Protein AF-A0A023X050-F1 (afdb_monomer_lite)

Foldseek 3Di:
DDDDDPPDDPPDDPVVVVVVVVVVVVVVVVVVVVVVVVVVVVVVVVVVVVVVVVVVVVVVVVVVVVVVVVVVVVVVVVVVVVVVVVVVVVVVVVVVVVCVVVDPDPPPPPDDDDDYDDDDDDDDDDDDDDDDDDDDDDDDDDPDPPDDDDDDDDDDDDDDDDDDDDDDPDDAQEDPLLVVLCVVLVHDPVPFFQPDDVRYNYVVRSVVRSVVD

Organism: Rubrobacter radiotolerans (NCBI:txid42256)

Secondary structure (DSSP, 8-state):
------------SHHHHHHHHHHHHHHHHHHHHHHHHHHHHHHHHHHHHHHHHHHHHHHHHHHHHHHHHHHHHHHHHHHHHHHHHHHHHHHHHHHHHHHHHH--------------------------------------S--SS-----------------------TTS--B-HHHHHHHHHHT--GGG----SGGGPBPHHHHHHHHT--

Sequence (213 aa):
MAKKDKKKDKAGKSGGDTKAVEKALTKLAKKADKRLEKLEKRSGDVKSLKKQVERLEERNERLAGSIRELREEQERAWDRVVALLEEQELEAEAELEELISSGEGPEAEDDSAGDGPAGTVTSDAGEEGSGTTSAGAEQSMISSWVTGTSGAKDAAPERADEKEGAGTPETPEATEAAARKAEELGVDLSSVEGTGAEGRITVKDVERAASQE

Structure (mmCIF, N/CA/C/O backbone):
data_AF-A0A023X050-F1
#
_entry.id   AF-A0A023X050-F1
#
loop_
_atom_site.group_PDB
_atom_site.id
_atom_site.type_symbol
_atom_site.label_atom_id
_atom_site.label_alt_id
_atom_site.label_comp_id
_atom_site.label_asym_id
_atom_site.label_entity_id
_atom_site.label_seq_id
_atom_site.pdbx_PDB_ins_code
_atom_site.Cartn_x
_atom_site.Cartn_y
_atom_site.Cartn_z
_atom_site.occupancy
_atom_site.B_iso_or_equiv
_atom_site.auth_seq_id
_atom_site.auth_comp_id
_atom_site.auth_asym_id
_atom_site.auth_atom_id
_atom_site.pdbx_PDB_model_num
ATOM 1 N N . MET A 1 1 ? -54.382 27.877 83.502 1.00 45.44 1 MET A N 1
ATOM 2 C CA . MET A 1 1 ? -53.022 27.288 83.469 1.00 45.44 1 MET A CA 1
ATOM 3 C C . MET A 1 1 ? -52.840 26.522 82.165 1.00 45.44 1 MET A C 1
ATOM 5 O O . MET A 1 1 ? -53.819 26.027 81.626 1.00 45.44 1 MET A O 1
ATOM 9 N N . ALA A 1 2 ? -51.634 26.591 81.605 1.00 50.34 2 ALA A N 1
ATOM 10 C CA . ALA A 1 2 ? -51.343 26.648 80.174 1.00 50.34 2 ALA A CA 1
ATOM 11 C C . ALA A 1 2 ? -51.404 25.319 79.392 1.00 50.34 2 ALA A C 1
ATOM 13 O O . ALA A 1 2 ? -51.362 24.225 79.947 1.00 50.34 2 ALA A O 1
ATOM 14 N N . LYS A 1 3 ? -51.520 25.488 78.069 1.00 50.59 3 LYS A N 1
ATOM 15 C CA . LYS A 1 3 ? -51.687 24.491 77.005 1.00 50.59 3 LYS A CA 1
ATOM 16 C C . LYS A 1 3 ? -50.543 23.467 76.970 1.00 50.59 3 LYS A C 1
ATOM 18 O O . LYS A 1 3 ? -49.380 23.802 77.149 1.00 50.59 3 LYS A O 1
ATOM 23 N N . LYS A 1 4 ? -50.901 22.212 76.695 1.00 51.34 4 LYS A N 1
ATOM 24 C CA . LYS A 1 4 ? -49.992 21.071 76.539 1.00 51.34 4 LYS A CA 1
ATOM 25 C C . LYS A 1 4 ? -49.455 21.066 75.101 1.00 51.34 4 LYS A C 1
ATOM 27 O O . LYS A 1 4 ? -50.141 20.608 74.189 1.00 51.34 4 LYS A O 1
ATOM 32 N N . ASP A 1 5 ? -48.257 21.606 74.899 1.00 57.69 5 ASP A N 1
ATOM 33 C CA . ASP A 1 5 ? -47.577 21.619 73.601 1.00 57.69 5 ASP A CA 1
ATOM 34 C C . ASP A 1 5 ? -47.157 20.205 73.187 1.00 57.69 5 ASP A C 1
ATOM 36 O O . ASP A 1 5 ? -46.194 19.621 73.684 1.00 57.69 5 ASP A O 1
ATOM 40 N N . LYS A 1 6 ? -47.908 19.630 72.246 1.00 53.41 6 LYS A N 1
ATOM 41 C CA . LYS A 1 6 ? -47.598 18.351 71.606 1.00 53.41 6 LYS A CA 1
ATOM 42 C C . LYS A 1 6 ? -46.624 18.618 70.456 1.00 53.41 6 LYS A C 1
ATOM 44 O O . LYS A 1 6 ? -47.028 18.750 69.302 1.00 53.41 6 LYS A O 1
ATOM 49 N N . LYS A 1 7 ? -45.333 18.733 70.779 1.00 54.19 7 LYS A N 1
ATOM 50 C CA . LYS A 1 7 ? -44.246 18.807 69.794 1.00 54.19 7 LYS A CA 1
ATOM 51 C C . LYS A 1 7 ? -44.190 17.465 69.055 1.00 54.19 7 LYS A C 1
ATOM 53 O O . LYS A 1 7 ? -43.776 16.453 69.601 1.00 54.19 7 LYS A O 1
ATOM 58 N N . LYS A 1 8 ? -44.741 17.436 67.842 1.00 53.44 8 LYS A N 1
ATOM 59 C CA . LYS A 1 8 ? -44.732 16.269 66.958 1.00 53.44 8 LYS A CA 1
ATOM 60 C C . LYS A 1 8 ? -43.386 16.262 66.242 1.00 53.44 8 LYS A C 1
ATOM 62 O O . LYS A 1 8 ? -43.186 17.036 65.306 1.00 53.44 8 LYS A O 1
ATOM 67 N N . ASP A 1 9 ? -42.471 15.429 66.716 1.00 50.03 9 ASP A N 1
ATOM 68 C CA . ASP A 1 9 ? -41.161 15.226 66.110 1.00 50.03 9 ASP A CA 1
ATOM 69 C C . ASP A 1 9 ? -41.322 14.789 64.645 1.00 50.03 9 ASP A C 1
ATOM 71 O O . ASP A 1 9 ? -41.745 13.676 64.337 1.00 50.03 9 ASP A O 1
ATOM 75 N N . LYS A 1 10 ? -41.006 15.690 63.707 1.00 52.16 10 LYS A N 1
ATOM 76 C CA . LYS A 1 10 ? -40.825 15.369 62.283 1.00 52.16 10 LYS A CA 1
ATOM 77 C C . LYS A 1 10 ? -39.424 14.780 62.078 1.00 52.16 10 LYS A C 1
ATOM 79 O O . LYS A 1 10 ? -38.609 15.338 61.352 1.00 52.16 10 LYS A O 1
ATOM 84 N N . ALA A 1 11 ? -39.136 13.650 62.712 1.00 52.84 11 ALA A N 1
ATOM 85 C CA . ALA A 1 11 ? -37.979 12.827 62.379 1.00 52.84 11 ALA A CA 1
ATOM 86 C C . ALA A 1 11 ? -38.426 11.793 61.335 1.00 52.84 11 ALA A C 1
ATOM 88 O O . ALA A 1 11 ? -38.954 10.745 61.688 1.00 52.84 11 ALA A O 1
ATOM 89 N N . GLY A 1 12 ? -38.323 12.104 60.038 1.00 51.28 12 GLY A N 1
ATOM 90 C CA . GLY A 1 12 ? -38.784 11.130 59.038 1.00 51.28 12 GLY A CA 1
ATOM 91 C C . GLY A 1 12 ? -38.659 11.467 57.555 1.00 51.28 12 GLY A C 1
ATOM 92 O O . GLY A 1 12 ? -39.432 10.913 56.780 1.00 51.28 12 GLY A O 1
ATOM 93 N N . LYS A 1 13 ? -37.748 12.353 57.119 1.00 50.97 13 LYS A N 1
ATOM 94 C CA . LYS A 1 13 ? -37.594 12.643 55.673 1.00 50.97 13 LYS A CA 1
ATOM 95 C C . LYS A 1 13 ? -36.182 12.493 55.088 1.00 50.97 13 LYS A C 1
ATOM 97 O O . LYS A 1 13 ? -36.055 12.475 53.873 1.00 50.97 13 LYS A O 1
ATOM 102 N N . SER A 1 14 ? -35.150 12.252 55.898 1.00 54.41 14 SER A N 1
ATOM 103 C CA . SER A 1 14 ? -33.761 12.088 55.422 1.00 54.41 14 SER A CA 1
ATOM 104 C C . SER A 1 14 ? -33.451 10.736 54.756 1.00 54.41 14 SER A C 1
ATOM 106 O O . SER A 1 14 ? -32.406 10.591 54.134 1.00 54.41 14 SER A O 1
ATOM 108 N N . GLY A 1 15 ? -34.343 9.741 54.846 1.00 56.88 15 GLY A N 1
ATOM 109 C CA . GLY A 1 15 ? -34.139 8.416 54.236 1.00 56.88 15 GLY A CA 1
ATOM 110 C C . GLY A 1 15 ? -34.481 8.320 52.740 1.00 56.88 15 GLY A C 1
ATOM 111 O O . GLY A 1 15 ? -34.184 7.306 52.112 1.00 56.88 15 GLY A O 1
ATOM 112 N N . GLY A 1 16 ? -35.141 9.334 52.165 1.00 62.56 16 GLY A N 1
ATOM 113 C CA . GLY A 1 16 ? -35.484 9.368 50.736 1.00 62.56 16 GLY A CA 1
ATOM 114 C C . GLY A 1 16 ? -34.312 9.813 49.860 1.00 62.56 16 GLY A C 1
ATOM 115 O O . GLY A 1 16 ? -34.036 9.198 48.829 1.00 62.56 16 GLY A O 1
ATOM 116 N N . ASP A 1 17 ? -33.586 10.832 50.318 1.00 71.06 17 ASP A N 1
ATOM 117 C CA . ASP A 1 17 ? -32.465 11.424 49.587 1.00 71.06 17 ASP A CA 1
ATOM 118 C C . ASP A 1 17 ? -31.253 10.482 49.553 1.00 71.06 17 ASP A C 1
ATOM 120 O O . ASP A 1 17 ? -30.602 10.338 48.520 1.00 71.06 17 ASP A O 1
ATOM 124 N N . THR A 1 18 ? -31.004 9.731 50.630 1.00 82.00 18 THR A N 1
ATOM 125 C CA . THR A 1 18 ? -29.921 8.735 50.682 1.00 82.00 18 THR A CA 1
ATOM 126 C C . THR A 1 18 ? -30.159 7.555 49.737 1.00 82.00 18 THR A C 1
ATOM 128 O O . THR A 1 18 ? -29.236 7.141 49.038 1.00 82.00 18 THR A O 1
ATOM 131 N N . LYS A 1 19 ? -31.402 7.068 49.612 1.00 84.25 19 LYS A N 1
ATOM 132 C CA . LYS A 1 19 ? -31.764 6.018 48.638 1.00 84.25 19 LYS A CA 1
ATOM 133 C C . LYS A 1 19 ? -31.638 6.489 47.189 1.00 84.25 19 LYS A C 1
ATOM 135 O O . LYS A 1 19 ? -31.270 5.708 46.310 1.00 84.25 19 LYS A O 1
ATOM 140 N N . ALA A 1 20 ? -31.951 7.756 46.917 1.00 88.5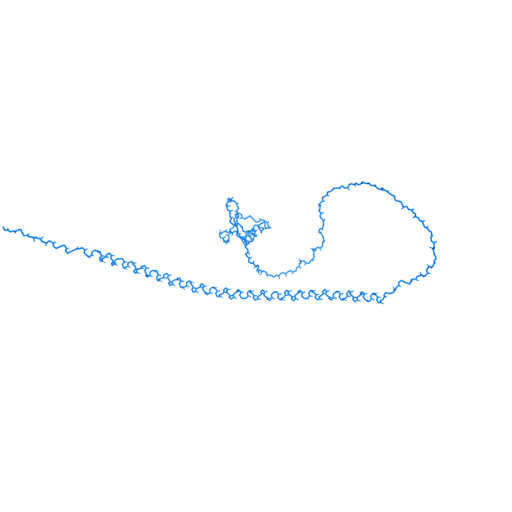0 20 ALA A N 1
ATOM 141 C CA . ALA A 1 20 ? -31.765 8.340 45.592 1.00 88.50 20 ALA A CA 1
ATOM 142 C C . ALA A 1 20 ? -30.275 8.430 45.227 1.00 88.50 20 ALA A C 1
ATOM 144 O O . ALA A 1 20 ? -29.896 8.062 44.112 1.00 88.50 20 ALA A O 1
ATOM 145 N N . VAL A 1 21 ? -29.434 8.839 46.183 1.00 89.50 21 VAL A N 1
ATOM 146 C CA . VAL A 1 21 ? -27.972 8.867 46.034 1.00 89.50 21 VAL A CA 1
ATOM 147 C C . VAL A 1 21 ? -27.412 7.459 45.817 1.00 89.50 21 VAL A C 1
ATOM 149 O O . VAL A 1 21 ? -26.660 7.247 44.872 1.00 89.50 21 VAL A O 1
ATOM 152 N N . GLU A 1 22 ? -27.837 6.463 46.593 1.00 91.38 22 GLU A N 1
ATOM 153 C CA . GLU A 1 22 ? -27.413 5.064 46.431 1.00 91.38 22 GLU A CA 1
ATOM 154 C C . GLU A 1 22 ? -27.801 4.496 45.050 1.00 91.38 22 GLU A C 1
ATOM 156 O O . GLU A 1 22 ? -26.997 3.870 44.350 1.00 91.38 22 GLU A O 1
ATOM 161 N N . LYS A 1 23 ? -29.016 4.798 44.573 1.00 93.44 23 LYS A N 1
ATOM 162 C CA . LYS A 1 23 ? -29.461 4.430 43.220 1.00 93.44 23 LYS A CA 1
ATOM 163 C C . LYS A 1 23 ? -28.661 5.145 42.124 1.00 93.44 23 LYS A C 1
ATOM 165 O O . LYS A 1 23 ? -28.445 4.578 41.052 1.00 93.44 23 LYS A O 1
ATOM 170 N N . ALA A 1 24 ? -28.239 6.386 42.354 1.00 93.25 24 ALA A N 1
ATOM 171 C CA . ALA A 1 24 ? -27.382 7.114 41.424 1.00 93.25 24 ALA A CA 1
ATOM 172 C C . ALA A 1 24 ? -25.968 6.516 41.387 1.00 93.25 24 ALA A C 1
ATOM 174 O O . ALA A 1 24 ? -25.453 6.261 40.299 1.00 93.25 24 ALA A O 1
ATOM 175 N N . LEU A 1 25 ? -25.386 6.208 42.550 1.00 94.44 25 LEU A N 1
ATOM 176 C CA . LEU A 1 25 ? -24.070 5.580 42.674 1.00 94.44 25 LEU A CA 1
ATOM 177 C C . LEU A 1 25 ? -24.031 4.208 41.997 1.00 94.44 25 LEU A C 1
ATOM 179 O O . LEU A 1 25 ? -23.133 3.946 41.203 1.00 94.44 25 LEU A O 1
ATOM 183 N N . THR A 1 26 ? -25.045 3.364 42.204 1.00 96.19 26 THR A N 1
ATOM 184 C CA . THR A 1 26 ? -25.125 2.050 41.538 1.00 96.19 26 THR A CA 1
ATOM 185 C C . THR A 1 26 ? -25.268 2.161 40.018 1.00 96.19 26 THR A C 1
ATOM 187 O O . THR A 1 26 ? -24.664 1.384 39.279 1.00 96.19 26 THR A O 1
ATOM 190 N N . LYS A 1 27 ? -26.030 3.138 39.508 1.00 97.19 27 LYS A N 1
ATOM 191 C CA . LYS A 1 27 ? -26.092 3.415 38.060 1.00 97.19 27 LYS A CA 1
ATOM 192 C C . LYS A 1 27 ? -24.752 3.898 37.513 1.00 97.19 27 LYS A C 1
ATOM 194 O O . LYS A 1 27 ? -24.383 3.523 36.401 1.00 97.19 27 LYS A O 1
ATO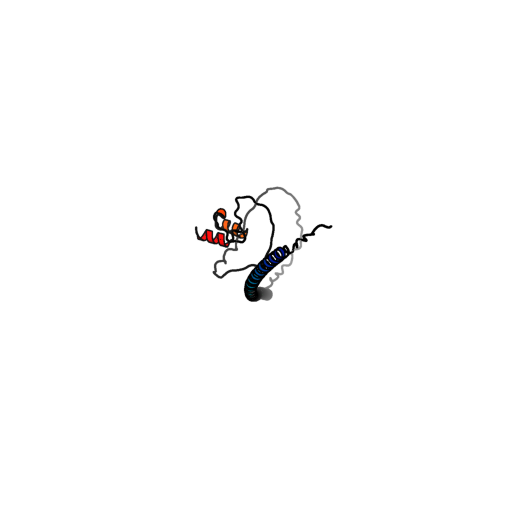M 199 N N . LEU A 1 28 ? -24.054 4.743 38.265 1.00 97.00 28 LEU A N 1
ATOM 200 C CA . LEU A 1 28 ? -22.769 5.299 37.865 1.00 97.00 28 LEU A CA 1
ATOM 201 C C . LEU A 1 28 ? -21.680 4.220 37.862 1.00 97.00 28 LEU A C 1
ATOM 203 O O . LEU A 1 28 ? -20.930 4.155 36.893 1.00 97.00 28 LEU A O 1
ATOM 207 N N . ALA A 1 29 ? -21.688 3.314 38.844 1.00 95.56 29 ALA A N 1
ATOM 208 C CA . ALA A 1 29 ? -20.850 2.115 38.873 1.00 95.56 29 ALA A CA 1
ATOM 209 C C . ALA A 1 29 ? -21.084 1.235 37.634 1.00 95.56 29 ALA A C 1
ATOM 211 O O . ALA A 1 29 ? -20.166 1.033 36.849 1.00 95.56 29 ALA A O 1
ATOM 212 N N . LYS A 1 30 ? -22.341 0.868 37.336 1.00 97.62 30 LYS A N 1
ATOM 213 C CA . LYS A 1 30 ? -22.678 0.099 36.117 1.00 97.62 30 LYS A CA 1
ATOM 214 C C . LYS A 1 30 ? -22.234 0.792 34.827 1.00 97.62 30 LYS A C 1
ATOM 216 O O . LYS A 1 30 ? -21.848 0.146 33.853 1.00 97.62 30 LYS A O 1
ATOM 221 N N . LYS A 1 31 ? -22.330 2.125 34.779 1.00 97.06 31 LYS A N 1
ATOM 222 C CA . LYS A 1 31 ? -21.865 2.911 33.631 1.00 97.06 31 LYS A CA 1
ATOM 223 C C . LYS A 1 31 ? -20.338 2.901 33.533 1.00 97.06 31 LYS A C 1
ATOM 225 O O . LYS A 1 31 ? -19.835 2.883 32.413 1.00 97.06 31 LYS A O 1
ATOM 230 N N . ALA A 1 32 ? -19.624 2.929 34.657 1.00 96.94 32 ALA A N 1
ATOM 231 C CA . ALA A 1 32 ? -18.171 2.812 34.699 1.00 96.94 32 ALA A CA 1
ATOM 232 C C . ALA A 1 32 ? -17.718 1.433 34.199 1.00 96.94 32 ALA A C 1
ATOM 234 O O . ALA A 1 32 ? -16.898 1.391 33.287 1.00 96.94 32 ALA A O 1
ATOM 235 N N . ASP A 1 33 ? -18.348 0.347 34.658 1.00 97.38 33 ASP A N 1
ATOM 236 C CA . ASP A 1 33 ? -18.048 -1.023 34.207 1.00 97.38 33 ASP A CA 1
ATOM 237 C C . ASP A 1 33 ? -18.219 -1.160 32.690 1.00 97.38 33 ASP A C 1
ATOM 239 O O . ASP A 1 33 ? -17.316 -1.589 31.977 1.00 97.38 33 ASP A O 1
ATOM 243 N N . LYS A 1 34 ? -19.344 -0.664 32.155 1.00 97.00 34 LYS A N 1
ATOM 244 C CA . LYS A 1 34 ? -19.600 -0.676 30.706 1.00 97.00 34 LYS A CA 1
ATOM 245 C C . LYS A 1 34 ? -18.608 0.183 29.914 1.00 97.00 34 LYS A C 1
ATOM 247 O O . LYS A 1 34 ? -18.379 -0.060 28.730 1.00 97.00 34 LYS A O 1
ATOM 252 N N . ARG A 1 35 ? -18.061 1.246 30.513 1.00 96.69 35 ARG A N 1
ATOM 253 C CA . ARG A 1 35 ? -16.994 2.039 29.879 1.00 96.69 35 ARG A CA 1
ATOM 254 C C . ARG A 1 35 ? -15.668 1.289 29.913 1.00 96.69 35 ARG A C 1
ATOM 256 O O . ARG A 1 35 ? -14.955 1.372 28.922 1.00 96.69 35 ARG A O 1
ATOM 263 N N . LEU A 1 36 ? -15.378 0.563 30.989 1.00 96.00 36 LEU A N 1
ATOM 264 C CA . LEU A 1 36 ? -14.179 -0.258 31.135 1.00 96.00 36 LEU A CA 1
ATOM 265 C C . LEU A 1 36 ? -14.163 -1.372 30.078 1.00 96.00 36 LEU A C 1
ATOM 267 O O . LEU A 1 36 ? -13.235 -1.420 29.279 1.00 96.00 36 LEU A O 1
ATOM 271 N N . GLU A 1 37 ? -15.257 -2.125 29.941 1.00 96.31 37 GLU A N 1
ATOM 272 C CA . GLU A 1 37 ? -15.425 -3.150 28.896 1.00 96.31 37 GLU A CA 1
ATOM 273 C C . GLU A 1 37 ? -15.216 -2.574 27.478 1.00 96.31 37 GLU A C 1
ATOM 275 O O . GLU A 1 37 ? -14.510 -3.134 26.637 1.00 96.31 37 GLU A O 1
ATOM 280 N N . LYS A 1 38 ? -15.785 -1.390 27.199 1.00 95.75 38 LYS A N 1
ATOM 281 C CA . LYS A 1 38 ? -15.581 -0.704 25.911 1.00 95.75 38 LYS A CA 1
ATOM 282 C C . LYS A 1 38 ? -14.132 -0.275 25.690 1.00 95.75 38 LYS A C 1
ATOM 284 O O . LYS A 1 38 ? -13.679 -0.289 24.547 1.00 95.75 38 LYS A O 1
ATOM 289 N N . LEU A 1 39 ? -13.437 0.170 26.735 1.00 95.94 39 LEU A N 1
ATOM 290 C CA . LEU A 1 39 ? -12.030 0.559 26.648 1.00 95.94 39 LEU A CA 1
ATOM 291 C C . LEU A 1 39 ? -11.140 -0.659 26.409 1.00 95.94 39 LEU A C 1
ATOM 293 O O . LEU A 1 39 ? -10.244 -0.578 25.575 1.00 95.94 39 LEU A O 1
ATOM 297 N N . GLU A 1 40 ? -11.428 -1.789 27.051 1.00 94.56 40 GLU A N 1
ATOM 298 C CA . GLU A 1 40 ? -10.726 -3.049 26.805 1.00 94.56 40 GLU A CA 1
ATOM 299 C C . GLU A 1 40 ? -10.892 -3.501 25.356 1.00 94.56 40 GLU A C 1
ATOM 301 O O . GLU A 1 40 ? -9.890 -3.752 24.682 1.00 94.56 40 GLU A O 1
ATOM 306 N N . LYS A 1 41 ? -12.124 -3.492 24.828 1.00 95.69 41 LYS A N 1
ATOM 307 C CA . LYS A 1 41 ? -12.370 -3.817 23.416 1.00 95.69 41 LYS A CA 1
ATOM 308 C C . LYS A 1 41 ? -11.593 -2.896 22.475 1.00 95.69 41 LYS A C 1
ATOM 310 O O . LYS A 1 41 ? -10.842 -3.375 21.631 1.00 95.69 41 LYS A O 1
ATOM 315 N N . ARG A 1 42 ? -11.699 -1.578 22.677 1.00 96.25 42 ARG A N 1
ATOM 316 C CA . ARG A 1 42 ? -10.953 -0.587 21.884 1.00 96.25 42 ARG A CA 1
ATOM 317 C C . ARG A 1 42 ? -9.443 -0.784 21.992 1.00 96.25 42 ARG A C 1
ATOM 319 O O . ARG A 1 42 ? -8.742 -0.583 21.011 1.00 96.25 42 ARG A O 1
ATOM 326 N N . SER A 1 43 ? -8.930 -1.186 23.153 1.00 94.94 43 SER A N 1
ATOM 327 C CA . SER A 1 43 ? -7.505 -1.486 23.314 1.00 94.94 43 SER A CA 1
ATOM 328 C C . SER A 1 43 ? -7.074 -2.693 22.472 1.00 94.94 43 SER A C 1
ATOM 330 O O . SER A 1 43 ? -5.969 -2.698 21.932 1.00 94.94 43 SER A O 1
ATOM 332 N N . GLY A 1 44 ? -7.952 -3.690 22.314 1.00 94.50 44 GLY A N 1
ATOM 333 C CA . GLY A 1 44 ? -7.760 -4.811 21.395 1.00 94.50 44 GLY A CA 1
ATOM 334 C C . GLY A 1 44 ? -7.729 -4.354 19.938 1.00 94.50 44 GLY A C 1
ATOM 335 O O . GLY A 1 44 ? -6.795 -4.696 19.212 1.00 94.50 44 GLY A O 1
ATOM 336 N N . ASP A 1 45 ? -8.682 -3.508 19.542 1.00 97.31 45 ASP A N 1
ATOM 337 C CA . ASP A 1 45 ? -8.743 -2.935 18.192 1.00 97.31 45 ASP A CA 1
ATOM 338 C C . ASP A 1 45 ? -7.476 -2.122 17.873 1.00 97.31 45 ASP A C 1
ATOM 340 O O . ASP A 1 45 ? -6.861 -2.310 16.825 1.00 97.31 45 ASP A O 1
ATOM 344 N N . VAL A 1 46 ? -7.013 -1.285 18.812 1.00 96.94 46 VAL A N 1
ATOM 345 C CA . VAL A 1 46 ? -5.767 -0.505 18.680 1.00 96.94 46 VAL A CA 1
ATOM 346 C C . VAL A 1 46 ? -4.547 -1.413 18.508 1.00 96.94 46 VAL A C 1
ATOM 348 O O . VAL A 1 46 ? -3.681 -1.120 17.686 1.00 96.94 46 VAL A O 1
ATOM 351 N N . LYS A 1 47 ? -4.467 -2.539 19.229 1.00 96.50 47 LYS A N 1
ATOM 352 C CA . LYS A 1 47 ? -3.378 -3.517 19.048 1.00 96.50 47 LYS A CA 1
ATOM 353 C C . LYS A 1 47 ? -3.423 -4.169 17.664 1.00 96.50 47 LYS A C 1
ATOM 355 O O . LYS A 1 47 ? -2.377 -4.328 17.038 1.00 96.50 47 LYS A O 1
ATOM 360 N N . SER A 1 48 ? -4.613 -4.525 17.180 1.00 96.94 48 SER A N 1
ATOM 361 C CA . SER A 1 48 ? -4.788 -5.087 15.835 1.00 96.94 48 SER A CA 1
ATOM 362 C C . SER A 1 48 ? -4.398 -4.084 14.747 1.00 96.94 48 SER A C 1
ATOM 364 O O . SER A 1 48 ? -3.643 -4.433 13.839 1.00 96.94 48 SER A O 1
ATOM 366 N N . LEU A 1 49 ? -4.842 -2.830 14.878 1.00 97.88 49 LEU A N 1
ATOM 367 C CA . LEU A 1 49 ? -4.479 -1.737 13.974 1.00 97.88 49 LEU A CA 1
ATOM 368 C C . LEU A 1 49 ? -2.970 -1.489 13.977 1.00 97.88 49 LEU A C 1
ATOM 370 O O . LEU A 1 49 ? -2.379 -1.392 12.909 1.00 97.88 49 LEU A O 1
ATOM 374 N N . LYS A 1 50 ? -2.317 -1.482 15.146 1.00 97.88 50 LYS A N 1
ATOM 375 C CA . LYS A 1 50 ? -0.854 -1.351 15.234 1.00 97.88 50 LYS A CA 1
ATOM 376 C C . LYS A 1 50 ? -0.133 -2.451 14.446 1.00 97.88 50 LYS A C 1
ATOM 378 O O . LYS A 1 50 ? 0.773 -2.152 13.680 1.00 97.88 50 LYS A O 1
ATOM 383 N N . LYS A 1 51 ? -0.584 -3.705 14.566 1.00 98.12 51 LYS A N 1
ATOM 384 C CA . LYS A 1 51 ? -0.041 -4.832 13.787 1.00 98.12 51 LYS A CA 1
ATOM 385 C C . LYS A 1 51 ? -0.350 -4.724 12.286 1.00 98.12 51 LYS A C 1
ATOM 387 O O . LYS A 1 51 ? 0.379 -5.252 11.452 1.00 98.12 51 LYS A O 1
ATOM 392 N N . GLN A 1 52 ? -1.472 -4.110 11.905 1.00 97.88 52 GLN A N 1
ATOM 393 C CA . GLN A 1 52 ? -1.769 -3.821 10.499 1.00 97.88 52 GLN A CA 1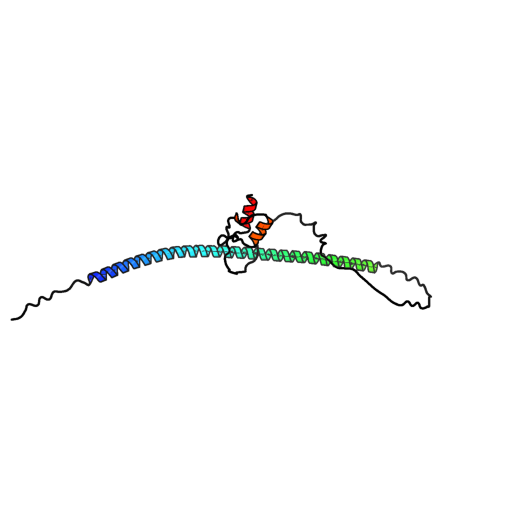
ATOM 394 C C . GLN A 1 52 ? -0.849 -2.736 9.939 1.00 97.88 52 GLN A C 1
ATOM 396 O O . GLN A 1 52 ? -0.344 -2.929 8.840 1.00 97.88 52 GLN A O 1
ATOM 401 N N . VAL A 1 53 ? -0.603 -1.661 10.692 1.00 98.00 53 VAL A N 1
ATOM 402 C CA . VAL A 1 53 ? 0.330 -0.589 10.314 1.00 98.00 53 VAL A CA 1
ATOM 403 C C . VAL A 1 53 ? 1.737 -1.145 10.110 1.00 98.00 53 VAL A C 1
ATOM 405 O O . VAL A 1 53 ? 2.289 -0.953 9.038 1.00 98.00 53 VAL A O 1
ATOM 408 N N . GLU A 1 54 ? 2.244 -1.945 11.049 1.00 98.00 54 GLU A N 1
ATOM 409 C CA . GLU A 1 54 ? 3.558 -2.603 10.935 1.00 98.00 54 GLU A CA 1
ATOM 410 C C . GLU A 1 54 ? 3.685 -3.426 9.638 1.00 98.00 54 GLU A C 1
ATOM 412 O O . GLU A 1 54 ? 4.626 -3.262 8.867 1.00 98.00 54 GLU A O 1
ATOM 417 N N . ARG A 1 55 ? 2.675 -4.244 9.308 1.00 98.25 55 ARG A N 1
ATOM 418 C CA . ARG A 1 55 ? 2.663 -5.007 8.043 1.00 98.25 55 ARG A CA 1
ATOM 419 C C . ARG A 1 55 ? 2.589 -4.127 6.795 1.00 98.25 55 ARG A C 1
ATOM 421 O O . ARG A 1 55 ? 3.071 -4.529 5.738 1.00 98.25 55 ARG A O 1
ATOM 428 N N . LEU A 1 56 ? 1.916 -2.980 6.875 1.00 97.94 56 LEU A N 1
ATOM 429 C CA . LEU A 1 56 ? 1.837 -2.036 5.760 1.00 97.94 56 LEU A CA 1
ATOM 430 C C . LEU A 1 56 ? 3.167 -1.315 5.557 1.00 97.94 56 LEU A C 1
ATOM 432 O O . LEU A 1 56 ? 3.575 -1.148 4.413 1.00 97.94 56 LEU A O 1
ATOM 436 N N . GLU A 1 57 ? 3.847 -0.947 6.639 1.00 97.94 57 GLU A N 1
ATOM 437 C CA . GLU A 1 57 ? 5.186 -0.358 6.606 1.00 97.94 57 GLU A CA 1
ATOM 438 C C . GLU A 1 57 ? 6.187 -1.327 5.966 1.00 97.94 57 GLU A C 1
ATOM 440 O O . GLU A 1 57 ? 6.840 -0.956 4.994 1.00 97.94 57 GLU A O 1
ATOM 445 N N . GLU A 1 58 ? 6.204 -2.597 6.389 1.00 98.25 58 GLU A N 1
ATOM 446 C CA . GLU A 1 58 ? 7.039 -3.635 5.764 1.00 98.25 58 GLU A CA 1
ATOM 447 C C . GLU A 1 58 ? 6.754 -3.794 4.263 1.00 98.25 58 GLU A C 1
ATOM 449 O O . GLU A 1 58 ? 7.663 -3.957 3.447 1.00 98.25 58 GLU A O 1
ATOM 454 N N . ARG A 1 59 ? 5.475 -3.766 3.864 1.00 98.06 59 ARG A N 1
ATOM 455 C CA . ARG A 1 59 ? 5.101 -3.878 2.449 1.00 98.06 59 ARG A CA 1
ATOM 456 C C . ARG A 1 59 ? 5.531 -2.648 1.653 1.00 98.06 59 ARG A C 1
ATOM 458 O O . ARG A 1 59 ? 5.997 -2.806 0.529 1.00 98.06 59 ARG A O 1
ATOM 465 N N . ASN A 1 60 ? 5.380 -1.453 2.217 1.00 97.25 60 ASN A N 1
ATOM 466 C CA . ASN A 1 60 ? 5.813 -0.213 1.580 1.00 97.25 60 ASN A CA 1
ATOM 467 C C . ASN A 1 60 ? 7.333 -0.185 1.403 1.00 97.25 60 ASN A C 1
ATOM 469 O O . ASN A 1 60 ? 7.803 0.228 0.348 1.00 97.25 60 ASN A O 1
ATOM 473 N N . GLU A 1 61 ? 8.095 -0.679 2.380 1.00 98.31 61 GLU A N 1
ATOM 474 C CA . GLU A 1 61 ? 9.550 -0.795 2.272 1.00 98.31 61 GLU A CA 1
ATOM 475 C C . GLU A 1 61 ? 9.962 -1.754 1.147 1.00 98.31 61 GLU A C 1
ATOM 477 O O . GLU A 1 61 ? 10.819 -1.416 0.331 1.00 98.31 61 GLU A O 1
ATOM 482 N N . ARG A 1 62 ? 9.296 -2.911 1.030 1.00 97.88 62 ARG A N 1
ATOM 483 C CA . ARG A 1 62 ? 9.530 -3.846 -0.085 1.00 97.88 62 ARG A CA 1
ATOM 484 C C . ARG A 1 62 ? 9.237 -3.213 -1.439 1.00 97.88 62 ARG A C 1
ATOM 486 O O . ARG A 1 62 ? 10.063 -3.309 -2.338 1.00 97.88 62 ARG A O 1
ATOM 493 N N . LEU A 1 63 ? 8.089 -2.548 -1.575 1.00 97.88 63 LEU A N 1
ATOM 494 C CA . LEU A 1 63 ? 7.720 -1.867 -2.818 1.00 97.88 63 LEU A CA 1
ATOM 495 C C . LEU A 1 63 ? 8.713 -0.752 -3.165 1.00 97.88 63 LEU A C 1
ATOM 497 O O . LEU A 1 63 ? 9.115 -0.632 -4.318 1.00 97.88 63 LEU A O 1
ATOM 501 N N . ALA A 1 64 ? 9.158 0.026 -2.177 1.00 97.44 64 ALA A N 1
ATOM 502 C CA . ALA A 1 64 ? 10.191 1.038 -2.376 1.00 97.44 64 ALA A CA 1
ATOM 503 C C . ALA A 1 64 ? 11.524 0.420 -2.836 1.00 97.44 64 ALA A C 1
ATOM 505 O O . ALA A 1 64 ? 12.216 1.009 -3.665 1.00 97.44 64 ALA A O 1
ATOM 506 N N . GLY A 1 65 ? 11.864 -0.772 -2.334 1.00 97.94 65 GLY A N 1
ATOM 507 C CA . GLY A 1 65 ? 12.985 -1.576 -2.821 1.00 97.94 65 GLY A CA 1
ATOM 508 C C . GLY A 1 65 ? 12.842 -1.944 -4.297 1.00 97.94 65 GLY A C 1
ATOM 509 O O . GLY A 1 65 ? 13.708 -1.587 -5.090 1.00 97.94 65 GLY A O 1
ATOM 510 N N . SER A 1 66 ? 11.720 -2.559 -4.683 1.00 97.44 66 SER A N 1
ATOM 511 C CA . SER A 1 66 ? 11.467 -2.959 -6.075 1.00 97.44 66 SER A CA 1
ATOM 512 C C . SER A 1 66 ? 11.449 -1.776 -7.048 1.00 97.44 66 SER A C 1
ATOM 514 O O . SER A 1 66 ? 11.954 -1.883 -8.160 1.00 97.44 66 SER A O 1
ATOM 516 N N . ILE A 1 67 ? 10.914 -0.619 -6.638 1.00 97.94 67 ILE A N 1
ATOM 517 C CA . ILE A 1 67 ? 10.951 0.604 -7.459 1.00 97.94 67 ILE A CA 1
ATOM 518 C C . ILE A 1 67 ? 12.394 1.073 -7.683 1.00 97.94 67 ILE A C 1
ATOM 520 O O . ILE A 1 67 ? 12.719 1.542 -8.773 1.00 97.94 67 ILE A O 1
ATOM 524 N N . ARG A 1 68 ? 13.258 0.969 -6.665 1.00 97.00 68 ARG A N 1
ATOM 525 C CA . ARG A 1 68 ? 14.673 1.335 -6.788 1.00 97.00 68 ARG A CA 1
ATOM 526 C C . ARG A 1 68 ? 15.392 0.405 -7.760 1.00 97.00 68 ARG A C 1
ATOM 528 O O . ARG A 1 68 ? 16.030 0.901 -8.678 1.00 97.00 68 ARG A O 1
ATOM 535 N N . GLU A 1 69 ? 15.223 -0.905 -7.595 1.00 97.94 69 GLU A N 1
ATOM 536 C CA . GLU A 1 69 ? 15.804 -1.916 -8.490 1.00 97.94 69 GLU A CA 1
ATOM 537 C C . GLU A 1 69 ? 15.379 -1.681 -9.943 1.00 97.94 69 GLU A C 1
ATOM 539 O O . GLU A 1 69 ? 16.231 -1.583 -10.822 1.00 97.94 69 GLU A O 1
ATOM 544 N N . LEU A 1 70 ? 14.081 -1.469 -10.187 1.00 98.38 70 LEU A N 1
ATOM 545 C CA . LEU A 1 70 ? 13.567 -1.202 -11.530 1.00 98.38 70 LEU A CA 1
ATOM 546 C C . LEU A 1 70 ? 14.149 0.084 -12.135 1.00 98.38 70 LEU A C 1
ATOM 548 O O . LEU A 1 70 ? 14.430 0.129 -13.330 1.00 98.38 70 LEU A O 1
ATOM 552 N N . ARG A 1 71 ? 14.345 1.141 -11.335 1.00 97.81 71 ARG A N 1
ATOM 553 C CA . ARG A 1 71 ? 14.985 2.375 -11.818 1.00 97.81 71 ARG A CA 1
ATOM 554 C C . ARG A 1 71 ? 16.446 2.155 -12.191 1.00 97.81 71 ARG A C 1
ATOM 556 O O . ARG A 1 71 ? 16.865 2.648 -13.230 1.00 97.81 71 ARG A O 1
ATOM 563 N N . GLU A 1 72 ? 17.196 1.404 -11.391 1.00 97.88 72 GLU A N 1
ATOM 564 C CA . GLU A 1 72 ? 18.580 1.064 -11.731 1.00 97.88 72 GLU A CA 1
ATOM 565 C C . GLU A 1 72 ? 18.653 0.171 -12.980 1.00 97.88 72 GLU A C 1
ATOM 567 O O . GLU A 1 72 ? 19.566 0.295 -13.790 1.00 97.88 72 GLU A O 1
ATOM 572 N N . GLU A 1 73 ? 17.702 -0.747 -13.168 1.00 97.81 73 GLU A N 1
ATOM 573 C CA . GLU A 1 73 ? 17.593 -1.534 -14.401 1.00 97.81 73 GLU A CA 1
ATOM 574 C C . GLU A 1 73 ? 17.279 -0.662 -15.618 1.00 97.81 73 GLU A C 1
ATOM 576 O O . GLU A 1 73 ? 17.873 -0.871 -16.678 1.00 97.81 73 GLU A O 1
ATOM 581 N N . GLN A 1 74 ? 16.390 0.324 -15.469 1.00 97.12 74 GLN A N 1
ATOM 582 C CA . GLN A 1 74 ? 16.102 1.304 -16.516 1.00 97.12 74 GLN A CA 1
ATOM 583 C C . GLN A 1 74 ? 17.335 2.141 -16.860 1.00 97.12 74 GLN A C 1
ATOM 585 O O . GLN A 1 74 ? 17.622 2.307 -18.038 1.00 97.12 74 GLN A O 1
ATOM 590 N N . GLU A 1 75 ? 18.084 2.625 -15.868 1.00 96.25 75 GLU A N 1
ATOM 591 C CA . GLU A 1 75 ? 19.328 3.378 -16.082 1.00 96.25 75 GLU A CA 1
ATOM 592 C C . GLU A 1 75 ? 20.358 2.536 -16.838 1.00 96.25 75 GLU A C 1
ATOM 594 O O . GLU A 1 75 ? 20.818 2.936 -17.901 1.00 96.25 75 GLU A O 1
ATOM 599 N N . ARG A 1 76 ? 20.595 1.293 -16.401 1.00 97.06 76 ARG A N 1
ATOM 600 C CA . ARG A 1 76 ? 21.479 0.363 -17.122 1.00 97.06 76 ARG A CA 1
ATOM 601 C C . ARG A 1 76 ? 20.998 0.079 -18.543 1.00 97.06 76 ARG A C 1
ATOM 603 O O . ARG A 1 76 ? 21.809 -0.167 -19.429 1.00 97.06 76 ARG A O 1
ATOM 610 N N . ALA A 1 77 ? 19.687 0.021 -18.768 1.00 96.75 77 ALA A N 1
ATOM 611 C CA . ALA A 1 77 ? 19.139 -0.157 -20.107 1.00 96.75 77 ALA A CA 1
ATOM 612 C C . ALA A 1 77 ? 19.379 1.077 -20.984 1.00 96.75 77 ALA A C 1
ATOM 614 O O . ALA A 1 77 ? 19.741 0.909 -22.146 1.00 96.75 77 ALA A O 1
ATOM 615 N N . TRP A 1 78 ? 19.232 2.281 -20.430 1.00 96.31 78 TRP A N 1
ATOM 616 C CA . TRP A 1 78 ? 19.554 3.531 -21.114 1.00 96.31 78 TRP A CA 1
ATOM 617 C C . TRP A 1 78 ? 21.041 3.639 -21.437 1.00 96.31 78 TRP A C 1
ATOM 619 O O . TRP A 1 78 ? 21.365 3.901 -22.590 1.00 96.31 78 TRP A O 1
ATOM 629 N N . ASP A 1 79 ? 21.925 3.336 -20.487 1.00 97.38 79 ASP A N 1
ATOM 630 C CA . ASP A 1 79 ? 23.376 3.332 -20.710 1.00 97.38 79 ASP A CA 1
ATOM 631 C C . ASP A 1 79 ? 23.765 2.392 -21.856 1.00 97.38 79 ASP A C 1
ATOM 633 O O . ASP A 1 79 ? 24.596 2.733 -22.692 1.00 97.38 79 ASP A O 1
ATOM 637 N N . ARG A 1 80 ? 23.122 1.217 -21.950 1.00 96.00 80 ARG A N 1
ATOM 638 C CA . ARG A 1 80 ? 23.334 0.296 -23.078 1.00 96.00 80 ARG A CA 1
ATOM 639 C C . ARG A 1 80 ? 22.900 0.894 -24.413 1.00 96.00 80 ARG A C 1
ATOM 641 O O . ARG A 1 80 ? 23.591 0.697 -25.402 1.00 96.00 80 ARG A O 1
ATOM 648 N N . VAL A 1 81 ? 21.753 1.571 -24.461 1.00 96.31 81 VAL A N 1
ATOM 649 C CA . VAL A 1 81 ? 21.273 2.211 -25.696 1.00 96.31 81 VAL A CA 1
ATOM 650 C C . VAL A 1 81 ? 22.210 3.340 -26.110 1.00 96.31 81 VAL A C 1
ATOM 652 O O . VAL A 1 81 ? 22.553 3.426 -27.282 1.00 96.31 81 VAL A O 1
ATOM 655 N N . VAL A 1 82 ? 22.649 4.166 -25.158 1.00 96.06 82 VAL A N 1
ATOM 656 C CA . VAL A 1 82 ? 23.615 5.242 -25.414 1.00 96.06 82 VAL A CA 1
ATOM 657 C C . VAL A 1 82 ? 24.925 4.666 -25.947 1.00 96.06 82 VAL A C 1
ATOM 659 O O . VAL A 1 82 ? 25.373 5.101 -26.998 1.00 96.06 82 VAL A O 1
ATOM 662 N N . ALA A 1 83 ? 25.472 3.629 -25.307 1.00 94.12 83 ALA A N 1
ATOM 663 C CA . ALA A 1 83 ? 26.703 2.984 -25.762 1.00 94.12 83 ALA A CA 1
ATOM 664 C C . ALA A 1 83 ? 26.590 2.424 -27.191 1.00 94.12 83 ALA A C 1
ATOM 666 O O . ALA A 1 83 ? 27.516 2.576 -27.980 1.00 94.12 83 ALA A O 1
ATOM 667 N N . LEU A 1 84 ? 25.453 1.811 -27.544 1.00 93.25 84 LEU A N 1
ATOM 668 C CA . LEU A 1 84 ? 25.217 1.324 -28.907 1.00 93.25 84 LEU A CA 1
ATOM 669 C C . LEU A 1 84 ? 25.136 2.466 -29.927 1.00 93.25 84 LEU A C 1
ATOM 671 O O . LEU A 1 84 ? 25.586 2.302 -31.053 1.00 93.25 84 LEU A O 1
ATOM 675 N N . LEU A 1 85 ? 24.553 3.610 -29.561 1.00 90.88 85 LEU A N 1
ATOM 676 C CA . LEU A 1 85 ? 24.488 4.772 -30.451 1.00 90.88 85 LEU A CA 1
ATOM 677 C C . LEU A 1 85 ? 25.866 5.413 -30.642 1.00 90.88 85 LEU A C 1
ATOM 679 O O . LEU A 1 85 ? 26.225 5.721 -31.772 1.00 90.88 85 LEU A O 1
ATOM 683 N N . GLU A 1 86 ? 26.649 5.550 -29.571 1.00 90.75 86 GLU A N 1
ATOM 684 C CA . GLU A 1 86 ? 28.029 6.049 -29.645 1.00 90.75 86 GLU A CA 1
ATOM 685 C C . GLU A 1 86 ? 28.922 5.123 -30.489 1.00 90.75 86 GLU A C 1
ATOM 687 O O . GLU A 1 86 ? 29.740 5.601 -31.269 1.00 90.75 86 GLU A O 1
ATOM 692 N N . GLU A 1 87 ? 28.747 3.801 -30.390 1.00 88.19 87 GLU A N 1
ATOM 693 C CA . GLU A 1 87 ? 29.458 2.834 -31.239 1.00 88.19 87 GLU A CA 1
ATOM 694 C C . GLU A 1 87 ? 29.112 3.021 -32.724 1.00 88.19 87 GLU A C 1
ATOM 696 O O . GLU A 1 87 ? 30.015 3.060 -33.555 1.00 88.19 87 GLU A O 1
ATOM 701 N N . GLN A 1 88 ? 27.832 3.224 -33.058 1.00 84.38 88 GLN A N 1
ATOM 702 C CA . GLN A 1 88 ? 27.407 3.514 -34.434 1.00 84.38 88 GLN A CA 1
ATOM 703 C C . GLN A 1 88 ? 27.969 4.844 -34.957 1.00 84.38 88 GLN A C 1
ATOM 705 O O . GLN A 1 88 ? 28.314 4.940 -36.134 1.00 84.38 88 GLN A O 1
ATOM 710 N N . GLU A 1 89 ? 28.070 5.869 -34.106 1.00 83.94 89 GLU A N 1
ATOM 711 C CA . GLU A 1 89 ? 28.688 7.144 -34.484 1.00 83.94 89 GLU A CA 1
ATOM 712 C C . GLU A 1 89 ? 30.188 6.977 -34.761 1.00 83.94 89 GLU A C 1
ATOM 714 O O . GLU A 1 89 ? 30.669 7.463 -35.782 1.00 83.94 89 GLU A O 1
ATOM 719 N N . LEU A 1 90 ? 30.913 6.223 -33.928 1.00 74.94 90 LEU A N 1
ATOM 720 C CA . LEU A 1 90 ? 32.336 5.939 -34.147 1.00 74.94 90 LEU A CA 1
ATOM 721 C C . LEU A 1 90 ? 32.587 5.083 -35.396 1.00 74.94 90 LEU A C 1
ATOM 723 O O . LEU A 1 90 ? 33.554 5.330 -36.116 1.00 74.94 90 LEU A O 1
ATOM 727 N N . GLU A 1 91 ? 31.734 4.091 -35.668 1.00 81.44 91 GLU A N 1
ATOM 728 C CA . GLU A 1 91 ? 31.792 3.300 -36.904 1.00 81.44 91 GLU A CA 1
ATOM 729 C C . GLU A 1 91 ? 31.574 4.191 -38.134 1.00 81.44 91 GLU A C 1
ATOM 731 O O . GLU A 1 91 ? 32.361 4.139 -39.079 1.00 81.44 91 GLU A O 1
ATOM 736 N N . ALA A 1 92 ? 30.568 5.071 -38.100 1.00 76.88 92 ALA A N 1
ATOM 737 C CA . ALA A 1 92 ? 30.292 6.000 -39.191 1.00 76.88 92 ALA A CA 1
ATOM 738 C C . ALA A 1 92 ? 31.427 7.020 -39.401 1.00 76.88 92 ALA A C 1
ATOM 740 O O . ALA A 1 92 ? 31.782 7.326 -40.541 1.00 76.88 92 ALA A O 1
ATOM 741 N N . GLU A 1 93 ? 32.016 7.544 -38.321 1.00 83.38 93 GLU A N 1
ATOM 742 C CA . GLU A 1 93 ? 33.179 8.435 -38.390 1.00 83.38 93 GLU A CA 1
ATOM 743 C C . GLU A 1 93 ? 34.407 7.724 -38.979 1.00 83.38 93 GLU A C 1
ATOM 745 O O . GLU A 1 93 ? 35.098 8.300 -39.823 1.00 83.38 93 GLU A O 1
ATOM 750 N N . ALA A 1 94 ? 34.649 6.465 -38.604 1.00 76.50 94 ALA A N 1
ATOM 751 C CA . ALA A 1 94 ? 35.745 5.664 -39.143 1.00 76.50 94 ALA A CA 1
ATOM 752 C C . ALA A 1 94 ? 35.560 5.343 -40.638 1.00 76.50 94 ALA A C 1
ATOM 754 O O . ALA A 1 94 ? 36.517 5.451 -41.407 1.00 76.50 94 ALA A O 1
ATOM 755 N N . GLU A 1 95 ? 34.340 5.007 -41.073 1.00 81.12 95 GLU A N 1
ATOM 756 C CA . GLU A 1 95 ? 34.015 4.810 -42.495 1.00 81.12 95 GLU A CA 1
ATOM 757 C C . GLU A 1 95 ? 34.219 6.099 -43.310 1.00 81.12 95 GLU A C 1
ATOM 759 O O . GLU A 1 95 ? 34.751 6.067 -44.423 1.00 81.12 95 GLU A O 1
ATOM 764 N N . LEU A 1 96 ? 33.843 7.256 -42.752 1.00 77.19 96 LEU A N 1
ATOM 765 C CA . LEU A 1 96 ? 34.091 8.565 -43.361 1.00 77.19 96 LEU A CA 1
ATOM 766 C C . LEU A 1 96 ? 35.590 8.869 -43.484 1.00 77.19 96 LEU A C 1
ATOM 768 O O . LEU A 1 96 ? 36.020 9.368 -44.525 1.00 77.19 96 LEU A O 1
ATOM 772 N N . GLU A 1 97 ? 36.394 8.564 -42.463 1.00 81.75 97 GLU A N 1
ATOM 773 C CA . GLU A 1 97 ? 37.850 8.739 -42.512 1.00 81.75 97 GLU A CA 1
ATOM 774 C C . GLU A 1 97 ? 38.503 7.800 -43.541 1.00 81.75 97 GLU A C 1
ATOM 776 O O . GLU A 1 97 ? 39.372 8.235 -44.302 1.00 81.75 97 GLU A O 1
ATOM 781 N N . GLU A 1 98 ? 38.044 6.548 -43.64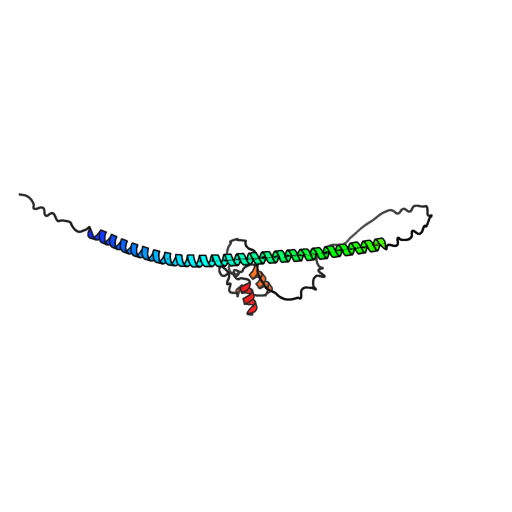9 1.00 81.56 98 GLU A N 1
ATOM 782 C CA . GLU A 1 98 ? 38.488 5.617 -44.692 1.00 81.56 98 GLU A CA 1
ATOM 783 C C . GLU A 1 98 ? 38.126 6.127 -46.095 1.00 81.56 98 GLU A C 1
ATOM 785 O O . GLU A 1 98 ? 38.969 6.098 -46.992 1.00 81.56 98 GLU A O 1
ATOM 790 N N . LEU A 1 99 ? 36.916 6.655 -46.302 1.00 75.88 99 LEU A N 1
ATOM 791 C CA . LEU A 1 99 ? 36.497 7.247 -47.579 1.00 75.88 99 LEU A CA 1
ATOM 792 C C . LEU A 1 99 ? 37.288 8.511 -47.935 1.00 75.88 99 LEU A C 1
ATOM 794 O O . LEU A 1 99 ? 37.648 8.704 -49.093 1.00 75.88 99 LEU A O 1
ATOM 798 N N . ILE A 1 100 ? 37.605 9.364 -46.958 1.00 80.62 100 ILE A N 1
ATOM 799 C CA . ILE A 1 100 ? 38.458 10.542 -47.174 1.00 80.62 100 ILE A CA 1
ATOM 800 C C . ILE A 1 100 ? 39.900 10.115 -47.481 1.00 80.62 100 ILE A C 1
ATOM 802 O O . ILE A 1 100 ? 40.541 10.704 -48.350 1.00 80.62 100 ILE A O 1
ATOM 806 N N . SER A 1 101 ? 40.407 9.076 -46.813 1.00 80.19 101 SER A N 1
ATOM 807 C CA . SER A 1 101 ? 41.750 8.540 -47.053 1.00 80.19 101 SER A CA 1
ATOM 808 C C . SER A 1 101 ? 41.862 7.758 -48.366 1.00 80.19 101 SER A C 1
ATOM 810 O O . SER A 1 101 ? 42.954 7.696 -48.932 1.00 80.19 101 SER A O 1
ATOM 812 N N . SER A 1 102 ? 40.777 7.139 -48.836 1.00 74.25 102 SER A N 1
ATOM 813 C CA . SER A 1 102 ? 40.708 6.404 -50.109 1.00 74.25 102 SER A CA 1
ATOM 814 C C . SER A 1 102 ? 40.233 7.273 -51.276 1.00 74.25 102 SER A C 1
ATOM 816 O O . SER A 1 102 ? 40.306 6.842 -52.423 1.00 74.25 102 SER A O 1
ATOM 818 N N . GLY A 1 103 ? 39.811 8.510 -50.998 1.00 60.84 103 GLY A N 1
ATOM 819 C CA . GLY A 1 103 ? 39.381 9.503 -51.970 1.00 60.84 103 GLY A CA 1
ATOM 820 C C . GLY A 1 103 ? 40.494 9.917 -52.927 1.00 60.84 103 GLY A C 1
ATOM 821 O O . GLY A 1 103 ? 41.182 10.916 -52.718 1.00 60.84 103 GLY A O 1
ATOM 822 N N . GLU A 1 104 ? 40.595 9.167 -54.023 1.00 60.66 104 GLU A N 1
ATOM 823 C CA . GLU A 1 104 ? 40.867 9.670 -55.366 1.00 60.66 104 GLU A CA 1
ATOM 824 C C . GLU A 1 104 ? 40.169 11.025 -55.549 1.00 60.66 104 GLU A C 1
ATOM 826 O O . GLU A 1 104 ? 38.953 11.123 -55.728 1.00 60.66 104 GLU A O 1
ATOM 831 N N . GLY A 1 105 ? 40.954 12.098 -55.454 1.00 50.25 105 GLY A N 1
ATOM 832 C CA . GLY A 1 105 ? 40.507 13.412 -55.885 1.00 50.25 105 GLY A CA 1
ATOM 833 C C . GLY A 1 105 ? 40.187 13.357 -57.380 1.00 50.25 105 GLY A C 1
ATOM 834 O O . GLY A 1 105 ? 40.885 12.652 -58.112 1.00 50.25 105 GLY A O 1
ATOM 835 N N . PRO A 1 106 ? 39.164 14.082 -57.869 1.00 52.69 106 PRO A N 1
ATOM 836 C CA . PRO A 1 106 ? 39.002 14.245 -59.304 1.00 52.69 106 PRO A CA 1
ATOM 837 C C . PRO A 1 106 ? 40.305 14.844 -59.837 1.00 52.69 106 PRO A C 1
ATOM 839 O O . PRO A 1 106 ? 40.700 15.934 -59.413 1.00 52.69 106 PRO A O 1
ATOM 842 N N . GLU A 1 107 ? 41.002 14.108 -60.705 1.00 51.19 107 GLU A N 1
ATOM 843 C CA . GLU A 1 107 ? 42.146 14.650 -61.422 1.00 51.19 107 GLU A CA 1
ATOM 844 C C . GLU A 1 107 ? 41.661 15.916 -62.127 1.00 51.19 107 GLU A C 1
ATOM 846 O O . GLU A 1 107 ? 40.731 15.890 -62.936 1.00 51.19 107 GLU A O 1
ATOM 851 N N . ALA A 1 108 ? 42.214 17.053 -61.712 1.00 51.22 108 ALA A N 1
ATOM 852 C CA . ALA A 1 108 ? 41.937 18.331 -62.326 1.00 51.22 108 ALA A CA 1
ATOM 853 C C . ALA A 1 108 ? 42.508 18.282 -63.746 1.00 51.22 108 ALA A C 1
ATOM 855 O O . ALA A 1 108 ? 43.700 18.508 -63.948 1.00 51.22 108 ALA A O 1
ATOM 856 N N . GLU A 1 109 ? 41.656 17.935 -64.709 1.00 50.03 109 GLU A N 1
ATOM 857 C CA . GLU A 1 109 ? 41.892 18.172 -66.128 1.00 50.03 109 GLU A CA 1
ATOM 858 C C . GLU A 1 109 ? 42.130 19.682 -66.298 1.00 50.03 109 GLU A C 1
ATOM 860 O O . GLU A 1 109 ? 41.242 20.521 -66.118 1.00 50.03 109 GLU A O 1
ATOM 865 N N . ASP A 1 110 ? 43.395 20.007 -66.542 1.00 51.53 110 ASP A N 1
ATOM 866 C CA . ASP A 1 110 ? 43.915 21.319 -66.897 1.00 51.53 110 ASP A CA 1
ATOM 867 C C . ASP A 1 110 ? 43.373 21.719 -68.276 1.00 51.53 110 ASP A C 1
ATOM 869 O O . ASP A 1 110 ? 44.015 21.482 -69.296 1.00 51.53 110 ASP A O 1
ATOM 873 N N . ASP A 1 111 ? 42.179 22.313 -68.320 1.00 49.50 111 ASP A N 1
ATOM 874 C CA . ASP A 1 111 ? 41.665 22.966 -69.526 1.00 49.50 111 ASP A CA 1
ATOM 875 C C . ASP A 1 111 ? 41.744 24.488 -69.377 1.00 49.50 111 ASP A C 1
ATOM 877 O O . ASP A 1 111 ? 40.854 25.187 -68.881 1.00 49.50 111 ASP A O 1
ATOM 881 N N . SER A 1 112 ? 42.889 25.007 -69.815 1.00 49.84 112 SER A N 1
ATOM 882 C CA . SER A 1 112 ? 43.110 26.427 -70.031 1.00 49.84 112 SER A CA 1
ATOM 883 C C . SER A 1 112 ? 42.260 26.950 -71.201 1.00 49.84 112 SER A C 1
ATOM 885 O O . SER A 1 112 ? 42.151 26.299 -72.238 1.00 49.84 112 SER A O 1
ATOM 887 N N . ALA A 1 113 ? 41.847 28.214 -71.071 1.00 48.75 113 ALA A N 1
ATOM 888 C CA . ALA A 1 113 ? 41.418 29.152 -72.117 1.00 48.75 113 ALA A CA 1
ATOM 889 C C . ALA A 1 113 ? 39.913 29.235 -72.438 1.00 48.75 113 ALA A C 1
ATOM 891 O O . ALA A 1 113 ? 39.315 28.375 -73.074 1.00 48.75 113 ALA A O 1
ATOM 892 N N . GLY A 1 114 ? 39.333 30.394 -72.106 1.00 40.19 114 GLY A N 1
ATOM 893 C CA . GLY A 1 114 ? 37.999 30.789 -72.553 1.00 40.19 114 GLY A CA 1
ATOM 894 C C . GLY A 1 114 ? 37.538 32.120 -71.966 1.00 40.19 114 GLY A C 1
ATOM 895 O O . GLY A 1 114 ? 36.601 32.161 -71.179 1.00 40.19 114 GLY A O 1
ATOM 896 N N . ASP A 1 115 ? 38.229 33.201 -72.320 1.00 46.19 115 ASP A N 1
ATOM 897 C CA . ASP A 1 115 ? 37.884 34.585 -71.985 1.00 46.19 115 ASP A CA 1
ATOM 898 C C . ASP A 1 115 ? 36.634 35.069 -72.762 1.00 46.19 115 ASP A C 1
ATOM 900 O O . ASP A 1 115 ? 36.680 35.235 -73.980 1.00 46.19 115 ASP A O 1
ATOM 904 N N . GLY A 1 116 ? 35.540 35.312 -72.022 1.00 40.25 116 GLY A N 1
ATOM 905 C CA . GLY A 1 116 ? 34.422 36.234 -72.315 1.00 40.25 116 GLY A CA 1
ATOM 906 C C . GLY A 1 116 ? 33.397 35.868 -73.414 1.00 40.25 116 GLY A C 1
ATOM 907 O O . GLY A 1 116 ? 33.569 34.896 -74.142 1.00 40.25 116 GLY A O 1
ATOM 908 N N . PRO A 1 117 ? 32.346 36.695 -73.637 1.00 56.22 117 PRO A N 1
ATOM 909 C CA . PRO A 1 117 ? 31.688 37.650 -72.733 1.00 56.22 117 PRO A CA 1
ATOM 910 C C . PRO A 1 117 ? 30.132 37.548 -72.730 1.00 56.22 117 PRO A C 1
ATOM 912 O O . PRO A 1 117 ? 29.524 37.035 -73.658 1.00 56.22 117 PRO A O 1
ATOM 915 N N . ALA A 1 118 ? 29.508 38.152 -71.707 1.00 48.03 118 ALA A N 1
ATOM 916 C CA . ALA A 1 118 ? 28.182 38.804 -71.690 1.00 48.03 118 ALA A CA 1
ATOM 917 C C . ALA A 1 118 ? 26.932 38.097 -72.284 1.00 48.03 118 ALA A C 1
ATOM 919 O O . ALA A 1 118 ? 26.810 37.878 -73.484 1.00 48.03 118 ALA A O 1
ATOM 920 N N . GLY A 1 119 ? 25.888 37.950 -71.457 1.00 46.34 119 GLY A N 1
ATOM 921 C CA . GLY A 1 119 ? 24.541 37.595 -71.919 1.00 46.34 119 GLY A CA 1
ATOM 922 C C . GLY A 1 119 ? 23.448 37.900 -70.893 1.00 46.34 119 GLY A C 1
ATOM 923 O O . GLY A 1 119 ? 23.117 37.071 -70.058 1.00 46.34 119 GLY A O 1
ATOM 924 N N . THR A 1 120 ? 22.905 39.112 -70.967 1.00 48.62 120 THR A N 1
ATOM 925 C CA . THR A 1 120 ? 21.685 39.601 -70.305 1.00 48.62 120 THR A CA 1
ATOM 926 C C . THR A 1 120 ? 20.423 38.827 -70.722 1.00 48.62 120 THR A C 1
ATOM 928 O O . THR A 1 120 ? 20.249 38.593 -71.910 1.00 48.62 120 THR A O 1
ATOM 931 N N . VAL A 1 121 ? 19.508 38.576 -69.771 1.00 50.66 121 VAL A N 1
ATOM 932 C CA . VAL A 1 121 ? 18.022 38.553 -69.895 1.00 50.66 121 VAL A CA 1
ATOM 933 C C . VAL A 1 121 ? 17.484 38.654 -68.446 1.00 50.66 121 VAL A C 1
ATOM 935 O O . VAL A 1 121 ? 17.789 37.793 -67.630 1.00 50.66 121 VAL A O 1
ATOM 938 N N . THR A 1 122 ? 17.077 39.827 -67.930 1.00 43.38 122 THR A N 1
ATOM 939 C CA . THR A 1 122 ? 15.745 40.495 -67.992 1.00 43.38 122 THR A CA 1
ATOM 940 C C . THR A 1 122 ? 14.589 39.574 -67.574 1.00 43.38 122 THR A C 1
ATOM 942 O O . THR A 1 122 ? 14.448 38.518 -68.169 1.00 43.38 122 THR A O 1
ATOM 945 N N . SER A 1 123 ? 13.858 39.885 -66.486 1.00 42.44 123 SER A N 1
ATOM 946 C CA . SER A 1 123 ? 12.485 40.469 -66.512 1.00 42.44 123 SER A CA 1
ATOM 947 C C . SER A 1 123 ? 11.456 39.466 -67.065 1.00 42.44 123 SER A C 1
ATOM 949 O O . SER A 1 123 ? 11.691 38.896 -68.115 1.00 42.44 123 SER A O 1
ATOM 951 N N . ASP A 1 124 ? 10.271 39.187 -66.538 1.00 35.91 124 ASP A N 1
ATOM 952 C CA . ASP A 1 124 ? 9.287 39.880 -65.706 1.00 35.91 124 ASP A CA 1
ATOM 953 C C . ASP A 1 124 ? 8.002 39.014 -65.824 1.00 35.91 124 ASP A C 1
ATOM 955 O O . ASP A 1 124 ? 7.897 38.232 -66.770 1.00 35.91 124 ASP A O 1
ATOM 959 N N . ALA A 1 125 ? 7.034 39.204 -64.921 1.00 45.19 125 ALA A N 1
ATOM 960 C CA . ALA A 1 125 ? 5.657 38.681 -64.971 1.00 45.19 125 ALA A CA 1
ATOM 961 C C . ALA A 1 125 ? 5.482 37.150 -64.812 1.00 45.19 125 ALA A C 1
ATOM 963 O O . ALA A 1 125 ? 6.164 36.340 -65.418 1.00 45.19 125 ALA A O 1
ATOM 964 N N . GLY A 1 126 ? 4.553 36.633 -64.018 1.00 37.50 126 GLY A N 1
ATOM 965 C CA . GLY A 1 126 ? 3.352 37.224 -63.459 1.00 37.50 126 GLY A CA 1
ATOM 966 C C . GLY A 1 126 ? 2.246 36.169 -63.515 1.00 37.50 126 GLY A C 1
ATOM 967 O O . GLY A 1 126 ? 2.003 35.583 -64.563 1.00 37.50 126 GLY A O 1
ATOM 968 N N . GLU A 1 127 ? 1.572 36.016 -62.381 1.00 39.66 127 GLU A N 1
ATOM 969 C CA . GLU A 1 127 ? 0.125 35.816 -62.280 1.00 39.66 127 GLU A CA 1
ATOM 970 C C . GLU A 1 127 ? -0.531 34.416 -62.175 1.00 39.66 127 GLU A C 1
ATOM 972 O O . GLU A 1 127 ? -0.398 33.533 -63.016 1.00 39.66 127 GLU A O 1
ATOM 977 N N . GLU A 1 128 ? -1.333 34.352 -61.099 1.00 40.00 128 GLU A N 1
ATOM 978 C CA . GLU A 1 128 ? -2.571 33.615 -60.827 1.00 40.00 128 GLU A CA 1
ATOM 979 C C . GLU A 1 128 ? -2.584 32.079 -60.669 1.00 40.00 128 GLU A C 1
ATOM 981 O O . GLU A 1 128 ? -2.691 31.313 -61.622 1.00 40.00 128 GLU A O 1
ATOM 986 N N . GLY A 1 129 ? -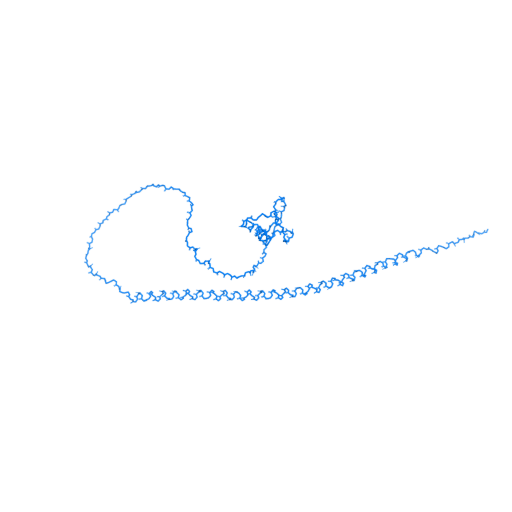2.809 31.654 -59.418 1.00 33.75 129 GLY A N 1
ATOM 987 C CA . GLY A 1 129 ? -4.176 31.244 -59.069 1.00 33.75 129 GLY A CA 1
ATOM 988 C C . GLY A 1 129 ? -4.408 29.797 -58.612 1.00 33.75 129 GLY A C 1
ATOM 989 O O . GLY A 1 129 ? -3.845 28.844 -59.133 1.00 33.75 129 GLY A O 1
ATOM 990 N N . SER A 1 130 ? -5.387 29.674 -57.705 1.00 36.88 130 SER A N 1
ATOM 991 C CA . SER A 1 130 ? -6.006 28.449 -57.168 1.00 36.88 130 SER A CA 1
ATOM 992 C C . SER A 1 130 ? -5.226 27.784 -56.025 1.00 36.88 130 SER A C 1
ATOM 994 O O . SER A 1 130 ? -4.084 27.391 -56.174 1.00 36.88 130 SER A O 1
ATOM 996 N N . GLY A 1 131 ? -5.753 27.588 -54.823 1.00 35.28 131 GLY A N 1
ATOM 997 C CA . GLY A 1 131 ? -7.141 27.562 -54.392 1.00 35.28 131 GLY A CA 1
ATOM 998 C C . GLY A 1 131 ? -7.241 26.516 -53.283 1.00 35.28 131 GLY A C 1
ATOM 999 O O . GLY A 1 131 ? -7.076 25.338 -53.538 1.00 35.28 131 GLY A O 1
ATOM 1000 N N . THR A 1 132 ? -7.434 26.994 -52.056 1.00 33.16 132 THR A N 1
ATOM 1001 C CA . THR A 1 132 ? -8.229 26.432 -50.953 1.00 33.16 132 THR A CA 1
ATOM 1002 C C . THR A 1 132 ? -8.327 24.901 -50.707 1.00 33.16 132 THR A C 1
ATOM 1004 O O . THR A 1 132 ? -8.688 24.110 -51.568 1.00 33.16 132 THR A O 1
ATOM 1007 N N . THR A 1 133 ? -8.237 24.571 -49.409 1.00 39.44 133 THR A N 1
ATOM 1008 C CA . THR A 1 133 ? -8.917 23.500 -48.635 1.00 39.44 133 THR A CA 1
ATOM 1009 C C . THR A 1 133 ? -8.242 22.156 -48.315 1.00 39.44 133 THR A C 1
ATOM 1011 O O . THR A 1 133 ? -7.858 21.385 -49.178 1.00 39.44 133 THR A O 1
ATOM 1014 N N . SER A 1 134 ? -8.337 21.866 -47.006 1.00 43.88 134 SER A N 1
ATOM 1015 C CA . SER A 1 134 ? -8.749 20.603 -46.367 1.00 43.88 134 SER A CA 1
ATOM 1016 C C . SER A 1 134 ? -7.726 19.479 -46.153 1.00 43.88 134 SER A C 1
ATOM 1018 O O . SER A 1 134 ? -7.367 18.759 -47.068 1.00 43.88 134 SER A O 1
ATOM 1020 N N . ALA A 1 135 ? -7.409 19.289 -44.866 1.00 39.56 135 ALA A N 1
ATOM 1021 C CA . ALA A 1 135 ? -7.378 18.033 -44.105 1.00 39.56 135 ALA A CA 1
ATOM 1022 C C . ALA A 1 135 ? -6.977 16.710 -44.792 1.00 39.56 135 ALA A C 1
ATOM 1024 O O . ALA A 1 135 ? -7.672 16.225 -45.679 1.00 39.56 135 ALA A O 1
ATOM 1025 N N . GLY A 1 136 ? -6.036 16.010 -44.147 1.00 32.59 136 GLY A N 1
ATOM 1026 C CA . GLY A 1 136 ? -6.075 14.550 -44.017 1.00 32.59 136 GLY A CA 1
ATOM 1027 C C . GLY A 1 136 ? -4.870 13.798 -44.581 1.00 32.59 136 GLY A C 1
ATOM 1028 O O . GLY A 1 136 ? -4.510 13.996 -45.732 1.00 32.59 136 GLY A O 1
ATOM 1029 N N . ALA A 1 137 ? -4.374 12.860 -43.760 1.00 40.03 137 ALA A N 1
ATOM 1030 C CA . ALA A 1 137 ? -3.363 11.834 -44.043 1.00 40.03 137 ALA A CA 1
ATOM 1031 C C . ALA A 1 137 ? -1.923 12.394 -44.180 1.00 40.03 137 ALA A C 1
ATOM 1033 O O . ALA A 1 137 ? -1.718 13.486 -44.675 1.00 40.03 137 ALA A O 1
ATOM 1034 N N . GLU A 1 138 ? -0.859 11.754 -43.686 1.00 40.12 138 GLU A N 1
ATOM 1035 C CA . GLU A 1 138 ? -0.590 10.319 -43.763 1.00 40.12 138 GLU A CA 1
ATOM 1036 C C . GLU A 1 138 ? 0.271 9.865 -42.569 1.00 40.12 138 GLU A C 1
ATOM 1038 O O . GLU A 1 138 ? 1.395 10.315 -42.359 1.00 40.12 138 GLU A O 1
ATOM 1043 N N . GLN A 1 139 ? -0.289 8.945 -41.783 1.00 43.78 139 GLN A N 1
ATOM 1044 C CA . GLN A 1 139 ? 0.476 7.969 -41.022 1.00 43.78 139 GLN A CA 1
ATOM 1045 C C . GLN A 1 139 ? 0.986 6.927 -42.020 1.00 43.78 139 GLN A C 1
ATOM 1047 O O . GLN A 1 139 ? 0.182 6.358 -42.756 1.00 43.78 139 GLN A O 1
ATOM 1052 N N . SER A 1 140 ? 2.278 6.617 -42.011 1.00 52.00 140 SER A N 1
ATOM 1053 C CA . SER A 1 140 ? 2.764 5.331 -42.508 1.00 52.00 140 SER A CA 1
ATOM 1054 C C . SER A 1 140 ? 4.129 5.019 -41.901 1.00 52.00 140 SER A C 1
ATOM 1056 O O . SER A 1 140 ? 5.026 5.852 -41.937 1.00 52.00 140 SER A O 1
ATOM 1058 N N . MET A 1 141 ? 4.259 3.797 -41.376 1.00 36.25 141 MET A N 1
ATOM 1059 C CA . MET A 1 141 ? 5.476 3.144 -40.860 1.00 36.25 141 MET A CA 1
ATOM 1060 C C . MET A 1 141 ? 5.805 3.235 -39.361 1.00 36.25 141 MET A C 1
ATOM 1062 O O . MET A 1 141 ? 6.963 3.390 -38.993 1.00 36.25 141 MET A O 1
ATOM 1066 N N . ILE A 1 142 ? 4.832 2.963 -38.481 1.00 46.94 142 ILE A N 1
ATOM 1067 C CA . ILE A 1 142 ? 5.131 2.302 -37.191 1.00 46.94 142 ILE A CA 1
ATOM 1068 C C . ILE A 1 142 ? 4.062 1.237 -36.895 1.00 46.94 142 ILE A C 1
ATOM 1070 O O . ILE A 1 142 ? 3.238 1.363 -35.998 1.00 46.94 142 ILE A O 1
ATOM 1074 N N . SER A 1 143 ? 4.039 0.174 -37.696 1.00 47.06 143 SER A N 1
ATOM 1075 C CA . SER A 1 143 ? 3.317 -1.063 -37.380 1.00 47.06 143 SER A CA 1
ATOM 1076 C C . SER A 1 143 ? 4.118 -2.231 -37.939 1.00 47.06 143 SER A C 1
ATOM 1078 O O . SER A 1 143 ? 3.920 -2.634 -39.080 1.00 47.06 143 SER A O 1
ATOM 1080 N N . SER A 1 144 ? 5.092 -2.724 -37.169 1.00 41.47 144 SER A N 1
ATOM 1081 C CA . SER A 1 144 ? 5.677 -4.042 -37.458 1.00 41.47 144 SER A CA 1
ATOM 1082 C C . SER A 1 144 ? 6.404 -4.724 -36.290 1.00 41.47 144 SER A C 1
ATOM 1084 O O . SER A 1 144 ? 6.820 -5.863 -36.466 1.00 41.47 144 SER A O 1
ATOM 1086 N N . TRP A 1 145 ? 6.570 -4.113 -35.110 1.00 32.50 145 TRP A N 1
ATOM 1087 C CA . TRP A 1 145 ? 7.298 -4.748 -33.992 1.00 32.50 145 TRP A CA 1
ATOM 1088 C C . TRP A 1 145 ? 6.562 -4.647 -32.647 1.00 32.50 145 TRP A C 1
ATOM 1090 O O . TRP A 1 145 ? 7.154 -4.370 -31.610 1.00 32.50 145 TRP A O 1
ATOM 1100 N N . VAL A 1 146 ? 5.253 -4.924 -32.643 1.00 40.22 146 VAL A N 1
ATOM 1101 C CA . VAL A 1 146 ? 4.525 -5.242 -31.401 1.00 40.22 146 VAL A CA 1
ATOM 1102 C C . VAL A 1 146 ? 3.721 -6.534 -31.551 1.00 40.22 146 VAL A C 1
ATOM 1104 O O . VAL A 1 146 ? 2.500 -6.573 -31.498 1.00 40.22 146 VAL A O 1
ATOM 1107 N N . THR A 1 147 ? 4.438 -7.641 -31.723 1.00 42.06 147 THR A N 1
ATOM 1108 C CA . THR A 1 147 ? 3.928 -8.980 -31.403 1.00 42.06 147 THR A CA 1
ATOM 1109 C C . THR A 1 147 ? 5.033 -9.754 -30.700 1.00 42.06 147 THR A C 1
ATOM 1111 O O . THR A 1 147 ? 6.000 -10.162 -31.336 1.00 42.06 147 THR A O 1
ATOM 1114 N N . GLY A 1 148 ? 4.902 -9.926 -29.382 1.00 33.94 148 GLY A N 1
ATOM 1115 C CA . GLY A 1 148 ? 5.921 -10.604 -28.580 1.00 33.94 148 GLY A CA 1
ATOM 1116 C C . GLY A 1 148 ? 5.689 -10.587 -27.068 1.00 33.94 148 GLY A C 1
ATOM 1117 O O . GLY A 1 148 ? 6.580 -10.222 -26.324 1.00 33.94 148 GLY A O 1
ATOM 1118 N N . THR A 1 149 ? 4.488 -10.974 -26.634 1.00 33.41 149 THR A N 1
ATOM 1119 C CA . THR A 1 149 ? 4.220 -11.755 -25.406 1.00 33.41 149 THR A CA 1
ATOM 1120 C C . THR A 1 149 ? 4.732 -11.295 -24.021 1.00 33.41 149 THR A C 1
ATOM 1122 O O . THR A 1 149 ? 5.904 -11.418 -23.693 1.00 33.41 149 THR A O 1
ATOM 1125 N N . SER A 1 150 ? 3.741 -11.086 -23.140 1.00 41.25 150 SER A N 1
ATOM 1126 C CA . SER A 1 150 ? 3.626 -11.666 -21.786 1.00 41.25 150 SER A CA 1
ATOM 1127 C C . SER A 1 150 ? 4.422 -11.060 -20.621 1.00 41.25 150 SER A C 1
ATOM 1129 O O . SER A 1 150 ? 5.602 -11.338 -20.447 1.00 41.25 150 SER A O 1
ATOM 1131 N N . GLY A 1 151 ? 3.687 -10.449 -19.681 1.00 30.02 151 GLY A N 1
ATOM 1132 C CA . GLY A 1 151 ? 4.064 -10.461 -18.263 1.00 30.02 151 GLY A CA 1
ATOM 1133 C C . GLY A 1 151 ? 3.596 -9.254 -17.452 1.00 30.02 151 GLY A C 1
ATOM 1134 O O . GLY A 1 151 ? 4.202 -8.203 -17.539 1.00 30.02 151 GLY A O 1
ATOM 1135 N N . ALA A 1 152 ? 2.532 -9.452 -16.664 1.00 30.03 152 ALA A N 1
ATOM 1136 C CA . ALA A 1 152 ? 2.217 -8.835 -15.363 1.00 30.03 152 ALA A CA 1
ATOM 1137 C C . ALA A 1 152 ? 2.657 -7.368 -15.097 1.00 30.03 152 ALA A C 1
ATOM 1139 O O . ALA A 1 152 ? 3.832 -7.073 -14.947 1.00 30.03 152 ALA A O 1
ATOM 1140 N N . LYS A 1 153 ? 1.733 -6.401 -15.073 1.00 34.06 153 LYS A N 1
ATOM 1141 C CA . LYS A 1 153 ? 0.783 -6.043 -13.986 1.00 34.06 153 LYS A CA 1
ATOM 1142 C C . LYS A 1 153 ? 1.367 -5.175 -12.859 1.00 34.06 153 LYS A C 1
ATOM 1144 O O . LYS A 1 153 ? 2.160 -5.655 -12.061 1.00 34.06 153 LYS A O 1
ATOM 1149 N N . ASP A 1 154 ? 0.754 -3.986 -12.758 1.00 33.94 154 ASP A N 1
ATOM 1150 C CA . ASP A 1 154 ? 0.523 -3.157 -11.561 1.00 33.94 154 ASP A CA 1
ATOM 1151 C C . ASP A 1 154 ? 1.757 -2.459 -10.935 1.00 33.94 154 ASP A C 1
ATOM 1153 O O . ASP A 1 154 ? 2.795 -3.063 -10.736 1.00 33.94 154 ASP A O 1
ATOM 1157 N N . ALA A 1 155 ? 1.739 -1.195 -10.503 1.00 34.53 155 ALA A N 1
ATOM 1158 C CA . ALA A 1 155 ? 0.743 -0.131 -10.531 1.00 34.53 155 ALA A CA 1
ATOM 1159 C C . ALA A 1 155 ? 1.402 1.190 -10.054 1.00 34.53 155 ALA A C 1
ATOM 1161 O O . ALA A 1 155 ? 2.096 1.205 -9.043 1.00 34.53 155 ALA A O 1
ATOM 1162 N N . ALA A 1 156 ? 1.150 2.261 -10.814 1.00 38.91 156 ALA A N 1
ATOM 1163 C CA . ALA A 1 156 ? 0.690 3.612 -10.439 1.00 38.91 156 ALA A CA 1
ATOM 1164 C C . ALA A 1 156 ? 1.240 4.388 -9.201 1.00 38.91 156 ALA A C 1
ATOM 1166 O O . ALA A 1 156 ? 1.214 3.874 -8.082 1.00 38.91 156 ALA A O 1
ATOM 1167 N N . PRO A 1 157 ? 1.558 5.698 -9.359 1.00 42.75 157 PRO A N 1
ATOM 1168 C CA . PRO A 1 157 ? 1.591 6.685 -8.276 1.00 42.75 157 PRO A CA 1
ATOM 1169 C C . PRO A 1 157 ? 0.236 7.399 -8.044 1.00 42.75 157 PRO A C 1
ATOM 1171 O O . PRO A 1 157 ? -0.722 7.251 -8.799 1.00 42.75 157 PRO A O 1
ATOM 1174 N N . GLU A 1 158 ? 0.201 8.136 -6.930 1.00 36.41 158 GLU A N 1
ATOM 1175 C CA . GLU A 1 158 ? -0.915 8.767 -6.207 1.00 36.41 158 GLU A CA 1
ATOM 1176 C C . GLU A 1 158 ? -1.703 9.913 -6.896 1.00 36.41 158 GLU A C 1
ATOM 1178 O O . GLU A 1 158 ? -1.195 10.560 -7.801 1.00 36.41 158 GLU A O 1
ATOM 1183 N N . ARG A 1 159 ? -2.919 10.158 -6.343 1.00 45.16 159 ARG A N 1
ATOM 1184 C CA . ARG A 1 159 ? -3.671 11.424 -6.057 1.00 45.16 159 ARG A CA 1
ATOM 1185 C C . ARG A 1 159 ? -3.358 12.684 -6.892 1.00 45.16 159 ARG A C 1
ATOM 1187 O O . ARG A 1 159 ? -2.209 13.045 -7.058 1.00 45.16 159 ARG A O 1
ATOM 1194 N N . ALA A 1 160 ? -4.310 13.533 -7.274 1.00 40.50 160 ALA A N 1
ATOM 1195 C CA . ALA A 1 160 ? -5.600 13.907 -6.693 1.00 40.50 160 ALA A CA 1
ATOM 1196 C C . ALA A 1 160 ? -6.439 14.613 -7.769 1.00 40.50 160 ALA A C 1
ATOM 1198 O O . ALA A 1 160 ? -5.859 15.249 -8.635 1.00 40.50 160 ALA A O 1
ATOM 1199 N N . ASP A 1 161 ? -7.762 14.595 -7.634 1.00 38.53 161 ASP A N 1
ATOM 1200 C CA . ASP A 1 161 ? -8.560 15.817 -7.765 1.00 38.53 161 ASP A CA 1
ATOM 1201 C C . ASP A 1 161 ? -9.905 15.596 -7.062 1.00 38.53 161 ASP A C 1
ATOM 1203 O O . ASP A 1 161 ? -10.702 14.725 -7.414 1.00 38.53 161 ASP A O 1
ATOM 1207 N N . GLU A 1 162 ? -10.107 16.357 -5.989 1.00 46.03 162 GLU A N 1
ATOM 1208 C CA . GLU A 1 162 ? -11.410 16.588 -5.382 1.00 46.03 162 GLU A CA 1
ATOM 1209 C C . GLU A 1 162 ? -12.080 17.726 -6.153 1.00 46.03 162 GLU A C 1
ATOM 1211 O O . GLU A 1 162 ? -11.599 18.860 -6.148 1.00 46.03 162 GLU A O 1
ATOM 1216 N N . LYS A 1 163 ? -13.248 17.458 -6.737 1.00 40.53 163 LYS A N 1
ATOM 1217 C CA . LYS A 1 163 ? -14.276 18.488 -6.867 1.00 40.53 163 LYS A CA 1
ATOM 1218 C C . LYS A 1 163 ? -15.666 17.894 -6.683 1.00 40.53 163 LYS A C 1
ATOM 1220 O O . LYS A 1 163 ? -16.126 17.075 -7.470 1.00 40.53 163 LYS A O 1
ATOM 1225 N N . GLU A 1 164 ? -16.307 18.341 -5.609 1.00 45.59 164 GLU A N 1
ATOM 1226 C CA . GLU A 1 164 ? -17.733 18.201 -5.335 1.00 45.59 164 GLU A CA 1
ATOM 1227 C C . GLU A 1 164 ? -18.589 18.797 -6.465 1.00 45.59 164 GLU A C 1
ATOM 1229 O O . GLU A 1 164 ? -18.237 19.836 -7.031 1.00 45.59 164 GLU A O 1
ATOM 1234 N N . GLY A 1 165 ? -19.787 18.237 -6.675 1.00 36.50 165 GLY A N 1
ATOM 1235 C CA . GLY A 1 165 ? -20.913 19.044 -7.142 1.00 36.50 165 GLY A CA 1
ATOM 1236 C C . GLY A 1 165 ? -22.009 18.335 -7.935 1.00 36.50 165 GLY A C 1
ATOM 1237 O O . GLY A 1 165 ? -21.919 18.241 -9.148 1.00 36.50 165 GLY A O 1
ATOM 1238 N N . ALA A 1 166 ? -23.113 18.068 -7.231 1.00 36.12 166 ALA A N 1
ATOM 1239 C CA . ALA A 1 166 ? -24.499 18.185 -7.698 1.00 36.12 166 ALA A CA 1
ATOM 1240 C C . ALA A 1 166 ? -25.060 17.115 -8.657 1.00 36.12 166 ALA A C 1
ATOM 1242 O O . ALA A 1 166 ? -24.684 16.986 -9.816 1.00 36.12 166 ALA A O 1
ATOM 1243 N N . GLY A 1 167 ? -26.069 16.406 -8.143 1.00 45.25 167 GLY A N 1
ATOM 1244 C CA . GLY A 1 167 ? -26.791 15.359 -8.845 1.00 45.25 167 GLY A CA 1
ATOM 1245 C C . GLY A 1 167 ? -27.549 15.817 -10.091 1.00 45.25 167 GLY A C 1
ATOM 1246 O O . GLY A 1 167 ? -28.131 16.898 -10.159 1.00 45.25 167 GLY A O 1
ATOM 1247 N N . THR A 1 168 ? -27.599 14.895 -11.041 1.00 35.91 168 THR A N 1
ATOM 1248 C CA . THR A 1 168 ? -28.675 14.699 -12.010 1.00 35.91 168 THR A CA 1
ATOM 1249 C C . THR A 1 168 ? -28.896 13.183 -12.045 1.00 35.91 168 THR A C 1
ATOM 1251 O O . THR A 1 168 ? -27.909 12.445 -12.042 1.00 35.91 168 THR A O 1
ATOM 1254 N N . PRO A 1 169 ? -30.141 12.687 -11.962 1.00 50.53 169 PRO A N 1
ATOM 1255 C CA . PRO A 1 169 ? -30.386 11.253 -12.022 1.00 50.53 169 PRO A CA 1
ATOM 1256 C C . PRO A 1 169 ? -30.041 10.748 -13.431 1.00 50.53 169 PRO A C 1
ATOM 1258 O O . PRO A 1 169 ? -30.072 11.523 -14.384 1.00 50.53 169 PRO A O 1
ATOM 1261 N N . GLU A 1 170 ? -29.763 9.451 -13.543 1.00 52.75 170 GLU A N 1
ATOM 1262 C CA . GLU A 1 170 ? -29.572 8.661 -14.777 1.00 52.75 170 GLU A CA 1
ATOM 1263 C C . GLU A 1 170 ? -28.133 8.422 -15.285 1.00 52.75 170 GLU A C 1
ATOM 1265 O O . GLU A 1 170 ? -27.971 7.623 -16.204 1.00 52.75 170 GLU A O 1
ATOM 1270 N N . THR A 1 171 ? -27.070 8.982 -14.692 1.00 56.47 171 THR A N 1
ATOM 1271 C CA . THR A 1 171 ? -25.697 8.507 -14.988 1.00 56.47 171 THR A CA 1
ATOM 1272 C C . THR A 1 171 ? -25.134 7.734 -13.800 1.00 56.47 171 THR A C 1
ATOM 1274 O O . THR A 1 171 ? -24.974 8.335 -12.733 1.00 56.47 171 THR A O 1
ATOM 1277 N N . PRO A 1 172 ? -24.849 6.426 -13.936 1.00 64.38 172 PRO A N 1
ATOM 1278 C CA . PRO A 1 172 ? -24.275 5.643 -12.851 1.00 64.38 172 PRO A CA 1
ATOM 1279 C C . PRO A 1 172 ? -22.958 6.277 -12.397 1.00 64.38 172 PRO A C 1
ATOM 1281 O O . PRO A 1 172 ? -22.162 6.728 -13.223 1.00 64.38 172 PRO A O 1
ATOM 1284 N N . GLU A 1 173 ? -22.740 6.339 -11.082 1.00 75.94 173 GLU A N 1
ATOM 1285 C CA . GLU A 1 173 ? -21.534 6.929 -10.502 1.00 75.94 173 GLU A CA 1
ATOM 1286 C C . GLU A 1 173 ? -20.322 6.039 -10.835 1.00 75.94 173 GLU A C 1
ATOM 1288 O O . GLU A 1 173 ? -19.936 5.156 -10.077 1.00 75.94 173 GLU A O 1
ATOM 1293 N N . ALA A 1 174 ? -19.731 6.217 -12.013 1.00 82.94 174 ALA A N 1
ATOM 1294 C CA . ALA A 1 174 ? -18.553 5.488 -12.467 1.00 82.94 174 ALA A CA 1
ATOM 1295 C C . ALA A 1 174 ? -17.298 6.356 -12.340 1.00 82.94 174 ALA A C 1
ATOM 1297 O O . ALA A 1 174 ? -17.351 7.581 -12.450 1.00 82.94 174 ALA A O 1
ATOM 1298 N N . THR A 1 175 ? -16.138 5.734 -12.119 1.00 84.38 175 THR A N 1
ATOM 1299 C CA . THR A 1 175 ? -14.863 6.452 -12.260 1.00 84.38 175 THR A CA 1
ATOM 1300 C C . THR A 1 175 ? -14.586 6.746 -13.738 1.00 84.38 175 THR A C 1
ATOM 1302 O O . THR A 1 175 ? -14.971 5.965 -14.605 1.00 84.38 175 THR A O 1
ATOM 1305 N N . GLU A 1 176 ? -13.881 7.838 -14.058 1.00 85.88 176 GLU A N 1
ATOM 1306 C CA . GLU A 1 176 ? -13.571 8.201 -15.458 1.00 85.88 176 GLU A CA 1
ATOM 1307 C C . GLU A 1 176 ? -12.865 7.069 -16.220 1.00 85.88 176 GLU A C 1
ATOM 1309 O O . GLU A 1 176 ? -13.139 6.818 -17.393 1.00 85.88 176 GLU A O 1
ATOM 1314 N N . ALA A 1 177 ? -11.988 6.336 -15.529 1.00 84.69 177 ALA A N 1
ATOM 1315 C CA . ALA A 1 177 ? -11.317 5.167 -16.083 1.00 84.69 177 ALA A CA 1
ATOM 1316 C C . ALA A 1 177 ? -12.296 4.020 -16.396 1.00 84.69 177 ALA A C 1
ATOM 1318 O O . ALA A 1 177 ? -12.125 3.330 -17.398 1.00 84.69 177 ALA A O 1
ATOM 1319 N N . ALA A 1 178 ? -13.322 3.812 -15.564 1.00 87.50 178 ALA A N 1
ATOM 1320 C CA . ALA A 1 178 ? -14.351 2.803 -15.802 1.00 87.50 178 ALA A CA 1
ATOM 1321 C C . ALA A 1 178 ? -15.256 3.189 -16.979 1.00 87.50 178 ALA A C 1
ATOM 1323 O O . ALA A 1 178 ? -15.559 2.334 -17.805 1.00 87.50 178 ALA A O 1
ATOM 1324 N N . ALA A 1 179 ? -15.620 4.469 -17.100 1.00 87.12 179 ALA A N 1
ATOM 1325 C CA . ALA A 1 179 ? -16.434 4.960 -18.209 1.00 87.12 179 ALA A CA 1
ATOM 1326 C C . ALA A 1 179 ? -15.742 4.769 -19.566 1.00 87.12 179 ALA A C 1
ATOM 1328 O O . ALA A 1 179 ? -16.320 4.171 -20.470 1.00 87.12 179 ALA A O 1
ATOM 1329 N N . ARG A 1 180 ? -14.462 5.156 -19.672 1.00 88.44 180 ARG A N 1
ATOM 1330 C CA . ARG A 1 180 ? -13.661 4.898 -20.883 1.00 88.44 180 ARG A CA 1
ATOM 1331 C C . ARG A 1 180 ? -13.574 3.409 -21.204 1.00 88.44 180 ARG A C 1
ATOM 1333 O O . ARG A 1 180 ? -13.689 3.018 -22.360 1.00 88.44 180 ARG A O 1
ATOM 1340 N N . LYS A 1 181 ? -1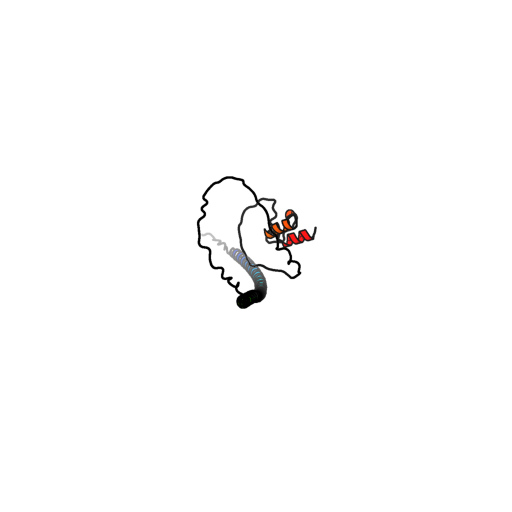3.405 2.561 -20.182 1.00 88.75 181 LYS A N 1
ATOM 1341 C CA . LYS A 1 181 ? -13.295 1.117 -20.402 1.00 88.75 181 LYS A CA 1
ATOM 1342 C C . LYS A 1 181 ? -14.604 0.483 -20.867 1.00 88.75 181 LYS A C 1
ATOM 1344 O O . LYS A 1 181 ? -14.577 -0.470 -21.638 1.00 88.75 181 LYS A O 1
ATOM 1349 N N . ALA A 1 182 ? -15.731 1.012 -20.410 1.00 90.19 182 ALA A N 1
ATOM 1350 C CA . ALA A 1 182 ? -17.050 0.561 -20.821 1.00 90.19 182 ALA A CA 1
ATOM 1351 C C . ALA A 1 182 ? -17.344 0.932 -22.279 1.00 90.19 182 ALA A C 1
ATOM 1353 O O . ALA A 1 182 ? -17.838 0.087 -23.016 1.00 90.19 182 ALA A O 1
ATOM 1354 N N . GLU A 1 183 ? -16.946 2.128 -22.725 1.00 88.75 183 GLU A N 1
ATOM 1355 C CA . GLU A 1 183 ? -17.024 2.527 -24.140 1.00 88.75 183 GLU A CA 1
ATOM 1356 C C . GLU A 1 183 ? -16.150 1.643 -25.042 1.00 88.75 183 GLU A C 1
ATOM 1358 O O . GLU A 1 183 ? -16.598 1.216 -26.103 1.00 88.75 183 GLU A O 1
ATOM 1363 N N . GLU A 1 184 ? -14.926 1.316 -24.609 1.00 88.00 184 GLU A N 1
ATOM 1364 C CA . GLU A 1 184 ? -14.024 0.418 -25.348 1.00 88.00 184 GLU A CA 1
ATOM 1365 C C . GLU A 1 184 ? -14.580 -1.005 -25.496 1.00 88.00 184 GLU A C 1
ATOM 1367 O O . GLU A 1 184 ? -14.350 -1.656 -26.515 1.00 88.00 184 GLU A O 1
ATOM 1372 N N . LEU A 1 185 ? -15.267 -1.504 -24.466 1.00 88.19 185 LEU A N 1
ATOM 1373 C CA . LEU A 1 185 ? -15.775 -2.877 -24.407 1.00 88.19 185 LEU A CA 1
ATOM 1374 C C . LEU A 1 185 ? -17.256 -2.994 -24.796 1.00 88.19 185 LEU A C 1
ATOM 1376 O O . LEU A 1 185 ? -17.771 -4.106 -24.861 1.00 88.19 185 LEU A O 1
ATOM 1380 N N . GLY A 1 186 ? -17.934 -1.876 -25.065 1.00 88.25 186 GLY A N 1
ATOM 1381 C CA . GLY A 1 186 ? -19.363 -1.842 -25.387 1.00 88.25 186 GLY A CA 1
ATOM 1382 C C . GLY A 1 186 ? -20.285 -2.225 -24.224 1.00 88.25 186 GLY A C 1
ATOM 1383 O O . GLY A 1 186 ? -21.410 -2.647 -24.466 1.00 88.25 186 GLY A O 1
ATOM 1384 N N . VAL A 1 187 ? -19.824 -2.089 -22.978 1.00 88.00 187 VAL A N 1
ATOM 1385 C CA . VAL A 1 187 ? -20.570 -2.480 -21.771 1.00 88.00 187 VAL A CA 1
ATOM 1386 C C . VAL A 1 187 ? -21.461 -1.335 -21.300 1.00 88.00 187 VAL A C 1
ATOM 1388 O O . VAL A 1 187 ? -20.998 -0.206 -21.141 1.00 88.00 187 VAL A O 1
ATOM 1391 N N . ASP A 1 188 ? -22.727 -1.622 -20.995 1.00 88.69 188 ASP A N 1
ATOM 1392 C CA . ASP A 1 188 ? -23.631 -0.632 -20.405 1.00 88.69 188 ASP A CA 1
ATOM 1393 C C . ASP A 1 188 ? -23.412 -0.494 -18.892 1.00 88.69 188 ASP A C 1
ATOM 1395 O O . ASP A 1 188 ? -23.785 -1.368 -18.106 1.00 88.69 188 ASP A O 1
ATOM 1399 N N . LEU A 1 189 ? -22.872 0.654 -18.475 1.00 86.56 189 LEU A N 1
ATOM 1400 C CA . LEU A 1 189 ? -22.626 1.005 -17.074 1.00 86.56 189 LEU A CA 1
ATOM 1401 C C . LEU A 1 189 ? -23.890 0.987 -16.205 1.00 86.56 189 LEU A C 1
ATOM 1403 O O . LEU A 1 189 ? -23.777 0.814 -14.995 1.00 86.56 189 LEU A O 1
ATOM 1407 N N . SER A 1 190 ? -25.083 1.166 -16.781 1.00 85.56 190 SER A N 1
ATOM 1408 C CA . SER A 1 190 ? -26.336 1.159 -16.014 1.00 85.56 190 SER A CA 1
ATOM 1409 C C . SER A 1 190 ? -26.667 -0.225 -15.435 1.00 85.56 190 SER A C 1
ATOM 1411 O O . SER A 1 190 ? -27.349 -0.336 -14.415 1.00 85.56 190 SER A O 1
ATOM 1413 N N . SER A 1 191 ? -26.132 -1.279 -16.059 1.00 83.62 191 SER A N 1
ATOM 1414 C CA . SER A 1 191 ? -26.330 -2.681 -15.681 1.00 83.62 191 SER A CA 1
ATOM 1415 C C . SER A 1 191 ? -25.236 -3.232 -14.756 1.00 83.62 191 SER A C 1
ATOM 1417 O O . SER A 1 191 ? -25.336 -4.365 -14.280 1.00 83.62 191 SER A O 1
ATOM 1419 N N . VAL A 1 192 ? -24.192 -2.441 -14.481 1.00 85.00 192 VAL A N 1
ATOM 1420 C CA . VAL A 1 192 ? -23.001 -2.881 -13.746 1.00 85.00 192 VAL A CA 1
ATOM 1421 C C . VAL A 1 192 ? -23.096 -2.493 -12.271 1.00 85.00 192 VAL A C 1
ATOM 1423 O O . VAL A 1 192 ? -23.206 -1.322 -11.915 1.00 85.00 192 VAL A O 1
ATOM 1426 N N . GLU A 1 193 ? -22.984 -3.485 -11.386 1.00 85.69 193 GLU A N 1
ATOM 1427 C CA . GLU A 1 193 ? -22.913 -3.257 -9.941 1.00 85.69 193 GLU A CA 1
ATOM 1428 C C . GLU A 1 193 ? -21.524 -2.731 -9.541 1.00 85.69 193 GLU A C 1
ATOM 1430 O O . GLU A 1 193 ? -20.511 -3.435 -9.643 1.00 85.69 193 GLU A O 1
ATOM 1435 N N . GLY A 1 194 ? -21.478 -1.480 -9.078 1.00 86.94 194 GLY A N 1
ATOM 1436 C CA . GLY A 1 194 ? -20.255 -0.830 -8.621 1.00 86.94 194 GLY A CA 1
ATOM 1437 C C . GLY A 1 194 ? -19.822 -1.304 -7.237 1.00 86.94 194 GLY A C 1
ATOM 1438 O O . GLY A 1 194 ? -20.568 -1.203 -6.265 1.00 86.94 194 GLY A O 1
ATOM 1439 N N . THR A 1 195 ? -18.584 -1.794 -7.128 1.00 86.31 195 THR A N 1
ATOM 1440 C CA . THR A 1 195 ? -18.006 -2.253 -5.848 1.00 86.31 195 THR A CA 1
ATOM 1441 C C . THR A 1 195 ? -17.024 -1.250 -5.234 1.00 86.31 195 THR A C 1
ATOM 1443 O O . THR A 1 195 ? -16.383 -1.530 -4.217 1.00 86.31 195 THR A O 1
ATOM 1446 N N . GLY A 1 196 ? -16.891 -0.069 -5.842 1.00 83.75 196 GLY A N 1
ATOM 1447 C CA . GLY A 1 196 ? -16.001 1.000 -5.411 1.00 83.75 196 GLY A CA 1
ATOM 1448 C C . GLY A 1 196 ? -16.473 1.755 -4.168 1.00 83.75 196 GLY A C 1
ATOM 1449 O O . GLY A 1 196 ? -17.543 1.515 -3.604 1.00 83.75 196 GLY A O 1
ATOM 1450 N N . ALA A 1 197 ? -15.648 2.710 -3.728 1.00 78.25 197 ALA A N 1
ATOM 1451 C CA . ALA A 1 197 ? -15.998 3.597 -2.624 1.00 78.25 197 ALA A CA 1
ATOM 1452 C C . ALA A 1 197 ? -17.290 4.360 -2.955 1.00 78.25 197 ALA A C 1
ATOM 1454 O O . ALA A 1 197 ? -17.393 4.949 -4.029 1.00 78.25 197 ALA A O 1
ATOM 1455 N N . GLU A 1 198 ? -18.250 4.322 -2.027 1.00 77.69 198 GLU A N 1
ATOM 1456 C CA . GLU A 1 198 ? -19.595 4.911 -2.168 1.00 77.69 198 GLU A CA 1
ATOM 1457 C C . GLU A 1 198 ? -20.501 4.212 -3.199 1.00 77.69 198 GLU A C 1
ATOM 1459 O O . GLU A 1 198 ? -21.539 4.746 -3.555 1.00 77.69 198 GLU A O 1
ATOM 1464 N N . GLY A 1 199 ? -20.167 2.985 -3.625 1.00 82.38 199 GLY A N 1
ATOM 1465 C CA . GLY A 1 199 ? -20.952 2.249 -4.629 1.00 82.38 199 GLY A CA 1
ATOM 1466 C C . GLY A 1 199 ? -20.578 2.604 -6.068 1.00 82.38 199 GLY A C 1
ATOM 1467 O O . GLY A 1 199 ? -21.298 2.255 -7.000 1.00 82.38 199 GLY A O 1
ATOM 1468 N N . ARG A 1 200 ? -19.437 3.281 -6.255 1.00 89.44 200 ARG A N 1
ATOM 1469 C CA . ARG A 1 200 ? -18.955 3.672 -7.578 1.00 89.44 200 ARG A CA 1
ATOM 1470 C C . ARG A 1 200 ? -18.527 2.485 -8.432 1.00 89.44 200 ARG A C 1
ATOM 1472 O O . ARG A 1 200 ? -17.897 1.547 -7.941 1.00 89.44 200 ARG A O 1
ATOM 1479 N N . ILE A 1 201 ? -18.784 2.565 -9.733 1.00 89.88 201 ILE A N 1
ATOM 1480 C CA . ILE A 1 201 ? -18.342 1.563 -10.707 1.00 89.88 201 ILE A CA 1
ATOM 1481 C C . ILE A 1 201 ? -16.854 1.758 -10.995 1.00 89.88 201 ILE A C 1
ATOM 1483 O O . ILE A 1 201 ? -16.410 2.843 -11.379 1.00 89.88 201 ILE A O 1
ATOM 1487 N N . THR A 1 202 ? -16.073 0.697 -10.797 1.00 91.25 202 THR A N 1
ATOM 1488 C CA . THR A 1 202 ? -14.631 0.683 -11.066 1.00 91.25 202 THR A CA 1
ATOM 1489 C C . THR A 1 202 ? -14.306 -0.070 -12.355 1.00 91.25 202 THR A C 1
ATOM 1491 O O . THR A 1 202 ? -15.109 -0.854 -12.851 1.00 91.25 202 THR A O 1
ATOM 1494 N N . VAL A 1 203 ? -13.088 0.110 -12.879 1.00 89.88 203 VAL A N 1
ATOM 1495 C CA . VAL A 1 203 ? -12.603 -0.600 -14.082 1.00 89.88 203 VAL A CA 1
ATOM 1496 C C . VAL A 1 203 ? -12.778 -2.118 -13.950 1.00 89.88 203 VAL A C 1
ATOM 1498 O O . VAL A 1 203 ? -13.216 -2.779 -14.884 1.00 89.88 203 VAL A O 1
ATOM 1501 N N . LYS A 1 204 ? -12.527 -2.664 -12.754 1.00 89.38 204 LYS A N 1
ATOM 1502 C CA . LYS A 1 204 ? -12.676 -4.098 -12.466 1.00 89.38 204 LYS A CA 1
ATOM 1503 C C . LYS A 1 204 ? -14.125 -4.577 -12.534 1.00 89.38 204 LYS A C 1
ATOM 1505 O O . LYS A 1 204 ? -14.358 -5.755 -12.789 1.00 89.38 204 LYS A O 1
ATOM 1510 N N . ASP A 1 205 ? -15.086 -3.702 -12.252 1.00 90.25 205 ASP A N 1
ATOM 1511 C CA . ASP A 1 205 ? -16.509 -4.031 -12.340 1.00 90.25 205 ASP A CA 1
ATOM 1512 C C . ASP A 1 205 ? -16.950 -4.102 -13.806 1.00 90.25 205 ASP A C 1
ATOM 1514 O O . ASP A 1 205 ? -17.637 -5.047 -14.185 1.00 90.25 205 ASP A O 1
ATOM 1518 N N . VAL A 1 206 ? -16.451 -3.189 -14.646 1.00 89.88 206 VAL A N 1
ATOM 1519 C CA . VAL A 1 206 ? -16.688 -3.178 -16.099 1.00 89.88 206 VAL A CA 1
ATOM 1520 C C . VAL A 1 206 ? -16.045 -4.381 -16.792 1.00 89.88 206 VAL A C 1
ATOM 1522 O O . VAL A 1 206 ? -16.704 -5.068 -17.564 1.00 89.88 206 VAL A O 1
ATOM 1525 N N . GLU A 1 207 ? -14.786 -4.700 -16.479 1.00 89.75 207 GLU A N 1
ATOM 1526 C CA . GLU A 1 207 ? -14.102 -5.885 -17.031 1.00 89.75 207 GLU A CA 1
ATOM 1527 C C . GLU A 1 207 ? -14.816 -7.192 -16.653 1.00 89.75 207 GLU A C 1
ATOM 1529 O O . GLU A 1 207 ? -14.900 -8.133 -17.447 1.00 89.75 207 GLU A O 1
ATOM 1534 N N . ARG A 1 208 ? -15.358 -7.250 -15.431 1.00 87.69 208 ARG A N 1
ATOM 1535 C CA . ARG A 1 208 ? -16.125 -8.397 -14.940 1.00 87.69 208 ARG A CA 1
ATOM 1536 C C . ARG A 1 208 ? -17.499 -8.505 -15.603 1.00 87.69 208 ARG A C 1
ATOM 1538 O O . ARG A 1 208 ? -17.976 -9.624 -15.769 1.00 87.69 208 ARG A O 1
ATOM 1545 N N . ALA A 1 209 ? -18.126 -7.386 -15.956 1.00 86.69 209 ALA A N 1
ATOM 1546 C CA . ALA A 1 209 ? -19.368 -7.373 -16.723 1.00 86.69 209 ALA A CA 1
ATOM 1547 C C . ALA A 1 209 ? -19.129 -7.827 -18.172 1.00 86.69 209 ALA A C 1
ATOM 1549 O O . ALA A 1 209 ? -19.795 -8.751 -18.619 1.00 86.69 209 ALA A O 1
ATOM 1550 N N . ALA A 1 210 ? -18.086 -7.308 -18.832 1.00 86.75 210 ALA A N 1
ATOM 1551 C CA . ALA A 1 210 ? -17.694 -7.707 -20.190 1.00 86.75 210 ALA A CA 1
ATOM 1552 C C . ALA A 1 210 ? -17.368 -9.204 -20.322 1.00 86.75 210 ALA A C 1
ATOM 1554 O O . ALA A 1 210 ? -17.542 -9.798 -21.377 1.00 86.75 210 ALA A O 1
ATOM 1555 N N . SER A 1 211 ? -16.847 -9.817 -19.254 1.00 80.81 211 SER A N 1
ATOM 1556 C CA . SER A 1 211 ? -16.487 -11.242 -19.244 1.00 80.81 211 SER A CA 1
ATOM 1557 C C . SER A 1 211 ? -17.676 -12.174 -18.974 1.00 80.81 211 SER A C 1
ATOM 1559 O O . SER A 1 211 ? -17.503 -13.391 -19.000 1.00 80.81 211 SER A O 1
ATOM 1561 N N . GLN A 1 212 ? -18.838 -11.622 -18.614 1.00 68.56 212 GLN A N 1
ATOM 1562 C CA . GLN A 1 212 ? -20.045 -12.378 -18.268 1.00 68.56 212 GLN A CA 1
ATOM 1563 C C . GLN A 1 212 ? -21.152 -12.281 -19.329 1.00 68.56 212 GLN A C 1
ATOM 1565 O O . GLN A 1 212 ? -22.188 -12.923 -19.148 1.00 68.56 212 GLN A O 1
ATOM 1570 N N . GLU A 1 213 ? -20.927 -11.530 -20.411 1.00 54.88 213 GLU A N 1
ATOM 1571 C CA . GLU A 1 213 ? -21.757 -11.531 -21.627 1.00 54.88 213 GLU A CA 1
ATOM 1572 C C . GLU A 1 213 ? -21.313 -12.586 -22.651 1.00 54.88 213 GLU A C 1
ATOM 1574 O O . GLU A 1 213 ? -20.102 -12.907 -22.718 1.00 54.88 213 GLU A O 1
#

Radius of gyration: 45.47 Å; chains: 1; bounding box: 97×53×156 Å

InterPro domains:
  IPR004167 Peripheral subunit-binding domain [PF02817] (177-207)
  IPR004167 Peripheral subunit-binding domain [PS51826] (173-210)
  IPR036625 E3-binding domain superfamily [G3DSA:4.10.320.10] (173-213)
  IPR036625 E3-binding domain superfamily [SSF47005] (170-211)

pLDDT: mean 71.97, std 23.62, range [30.02, 98.38]